Protein AF-A0A954ALX6-F1 (afdb_monomer)

Solvent-accessible surface area (backbone atoms only — not comparable to full-atom values): 18897 Å² total; per-residue (Å²): 133,63,70,65,60,52,52,60,64,48,59,41,96,61,23,45,71,53,49,10,51,46,43,40,69,63,46,58,55,67,60,45,39,50,53,26,62,78,67,70,47,65,29,90,96,43,53,64,91,74,43,52,44,60,49,38,19,39,32,47,43,67,46,38,78,77,31,68,71,51,41,55,50,52,49,53,53,51,51,56,51,50,66,77,68,66,82,92,84,85,88,90,85,83,90,69,62,70,69,62,52,50,55,53,46,53,54,50,50,53,52,48,52,55,50,48,52,56,46,50,54,50,48,52,52,51,50,50,51,53,51,53,52,51,50,50,51,51,54,52,50,52,52,52,50,56,53,49,52,54,51,48,56,51,49,51,53,52,48,53,54,52,55,74,68,58,78,88,81,78,89,83,90,65,62,72,63,52,49,55,53,48,50,50,49,52,50,51,50,50,52,50,53,51,50,52,51,51,50,52,51,48,53,52,52,50,49,51,53,52,49,50,49,54,51,52,51,50,52,50,50,56,56,47,67,73,39,57,70,70,58,38,50,51,51,51,50,48,51,49,50,41,57,49,30,62,73,67,52,77,38,46,65,33,57,37,74,60,21,54,58,42,47,68,76,43,54,73,70,55,39,48,34,43,48,49,42,51,49,46,39,30,57,39,36,73,77,33,90,85,46,58,58,44,78,43,84,84,38,91,68,31,29,34,34,44,42,48,102,50,31,37,38,35,29,38,73,57,97,60,35,33,40,35,47,37,52,36,48,62,90,45,42,65,62,54,53,54,71,61,59,110

Secondary structure (DSSP, 8-state):
--HHHHHHHH-STTTHHHHHHHHHHHS-HHHHHHHHHHTT---TTS-TTT--HHHHHHHHHHHHTT-HHHHHHHHHHHHHHHHTT------------HHHHHHHHHHHHHHHHHHHHHHHHHHHHHHHHHHHHHHHHHHHHHHHHHHHHHHHHHHHHHHHHHHHH-------S-HHHHHHHHHHHHHHHHHHHHHHHHHHHHHHHHHHHHHHHHHHHHHHHHHHHTS-HHHHHHHHHHHHHHHHHHHH--PEEEE-HHHHHHHHTS-HHHHHHHHHHHHHHHHH-TT-TTS-EEE-TTSTTEEEEEEETTEEEEEEE-SSEEEEEEEEEHHHHHHHHHHHH-

Nearest PDB structures (foldseek):
  8phb-assembly1_A  TM=7.867E-01  e=2.157E-03  Allochromatium vinosum
  4mmj-assembly1_A  TM=8.473E-01  e=5.928E-03  Escherichia coli BL21(DE3)
  3oei-assembly4_O  TM=7.940E-01  e=3.381E-03  Mycobacterium tuberculosis
  8phj-assembly1_X  TM=7.138E-01  e=8.784E-03  Allochromatium vinosum
  8phj-assembly1_Y  TM=7.247E-01  e=4.002E-02  Allochromatium vinosum

Mean predicted aligned error: 18.87 Å

Sequence (342 aa):
MSSEHWIALGLLPRGRFTFARLLATLLPEDALRDLARAHGVKPKGFRVEKANSDQLAEAIAEEFARSEPLRIAVARQLESSIAVASPRTSADEPAKSRDELLRQREEVESKRRADEVRKLERSTSRAMRSRDDAVRQLEEARRTILDLEARVAAKERDLDRLMGSIAPKSAGATENVGAAEMARALELEKALTEAEMVDRSNRHRIAELTSRIRELESENRELEDYLPRGERERRKQVRKSYEDALRRTTLLPRFEAEFFRSVEALQVAERRQVFTAIARLILFGSEYPSLQFKSLKGTGGISSIRASEGLRIYFVRTEDTVLILDCAQREQQDGWLKRRRG

Structure (mmCIF, N/CA/C/O backbone):
data_AF-A0A954ALX6-F1
#
_entry.id   AF-A0A954ALX6-F1
#
loop_
_atom_site.group_PDB
_atom_site.id
_atom_site.type_symbol
_atom_site.label_atom_id
_atom_site.label_alt_id
_atom_site.label_comp_id
_atom_site.label_asym_id
_atom_site.label_entity_id
_atom_site.label_seq_id
_atom_site.pdbx_PDB_ins_code
_atom_site.Cartn_x
_atom_site.Cartn_y
_atom_site.Cartn_z
_atom_site.occupancy
_atom_site.B_iso_or_equiv
_atom_site.auth_seq_id
_atom_site.auth_comp_id
_atom_site.auth_asym_id
_a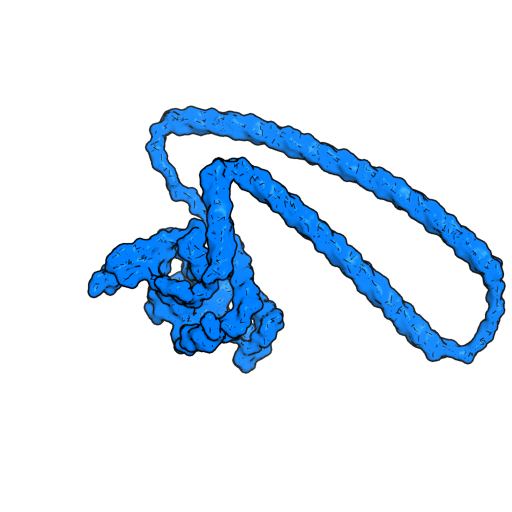tom_site.auth_atom_id
_atom_site.pdbx_PDB_model_num
ATOM 1 N N . MET A 1 1 ? 5.503 -24.018 10.840 1.00 36.69 1 MET A N 1
ATOM 2 C CA . MET A 1 1 ? 4.091 -24.461 10.820 1.00 36.69 1 MET A CA 1
ATOM 3 C C . MET A 1 1 ? 3.723 -24.855 9.400 1.00 36.69 1 MET A C 1
ATOM 5 O O . MET A 1 1 ? 4.125 -24.141 8.489 1.00 36.69 1 MET A O 1
ATOM 9 N N . SER A 1 2 ? 3.047 -25.991 9.197 1.00 28.41 2 SER A N 1
ATOM 10 C CA . SER A 1 2 ? 2.673 -26.465 7.856 1.00 28.41 2 SER A CA 1
ATOM 11 C C . SER A 1 2 ? 1.583 -25.580 7.235 1.00 28.41 2 SER A C 1
ATOM 13 O O . SER A 1 2 ? 0.734 -25.026 7.937 1.00 28.41 2 SER A O 1
ATOM 15 N N . SER A 1 3 ? 1.596 -25.451 5.908 1.00 32.78 3 SER A N 1
ATOM 16 C CA . SER A 1 3 ? 0.577 -24.763 5.093 1.00 32.78 3 SER A CA 1
ATOM 17 C C . SER A 1 3 ? -0.855 -25.256 5.364 1.00 32.78 3 SER A C 1
ATOM 19 O O . SER A 1 3 ? -1.821 -24.518 5.175 1.00 32.78 3 SER A O 1
ATOM 21 N N . GLU A 1 4 ? -0.997 -26.473 5.885 1.00 29.53 4 GLU A N 1
ATOM 22 C CA . GLU A 1 4 ? -2.265 -27.099 6.268 1.00 29.53 4 GLU A CA 1
ATOM 23 C C . GLU A 1 4 ? -2.943 -26.417 7.472 1.00 29.53 4 GLU A C 1
ATOM 25 O O . GLU A 1 4 ? -4.170 -26.324 7.509 1.00 29.53 4 GLU A O 1
ATOM 30 N N . HIS A 1 5 ? -2.180 -25.844 8.413 1.00 35.88 5 HIS A N 1
ATOM 31 C CA . HIS A 1 5 ? -2.748 -25.106 9.555 1.00 35.88 5 HIS A CA 1
ATOM 32 C C . HIS A 1 5 ? -3.359 -23.754 9.131 1.00 35.88 5 HIS A C 1
ATOM 34 O O . HIS A 1 5 ? -4.375 -23.316 9.674 1.00 35.88 5 HIS A O 1
ATOM 40 N N . TRP A 1 6 ? -2.793 -23.127 8.093 1.00 38.81 6 TRP A N 1
ATOM 41 C CA . TRP A 1 6 ? -3.290 -21.881 7.493 1.00 38.81 6 TRP A CA 1
ATOM 42 C C . TRP A 1 6 ? -4.573 -22.103 6.683 1.00 38.81 6 TRP A C 1
ATOM 44 O O . TRP A 1 6 ? -5.497 -21.290 6.726 1.00 38.81 6 TRP A O 1
ATOM 54 N N . ILE A 1 7 ? -4.663 -23.250 6.008 1.00 36.94 7 ILE A N 1
ATOM 55 C CA . ILE A 1 7 ? -5.864 -23.740 5.321 1.00 36.94 7 ILE A CA 1
ATOM 56 C C . ILE A 1 7 ? -6.975 -24.043 6.344 1.00 36.94 7 ILE A C 1
ATOM 58 O O . ILE A 1 7 ? -8.122 -23.691 6.115 1.00 36.94 7 ILE A O 1
ATOM 62 N N . ALA A 1 8 ? -6.683 -24.608 7.514 1.00 35.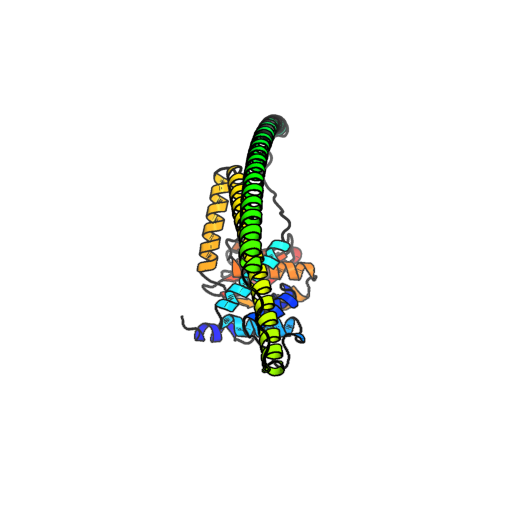34 8 ALA A N 1
ATOM 63 C CA . ALA A 1 8 ? -7.727 -24.859 8.514 1.00 35.34 8 ALA A CA 1
ATOM 64 C C . ALA A 1 8 ? -8.306 -23.563 9.136 1.00 35.34 8 ALA A C 1
ATOM 66 O O . ALA A 1 8 ? -9.514 -23.465 9.357 1.00 35.34 8 ALA A O 1
ATOM 67 N N . LEU A 1 9 ? -7.473 -22.540 9.370 1.00 39.75 9 LEU A N 1
ATOM 68 C CA . LEU A 1 9 ? -7.885 -21.281 10.015 1.00 39.75 9 LEU A CA 1
ATOM 69 C C . LEU A 1 9 ? -8.461 -20.235 9.044 1.00 39.75 9 LEU A C 1
ATOM 71 O O . LEU A 1 9 ? -9.416 -19.539 9.397 1.00 39.75 9 LEU A O 1
ATOM 75 N N . GLY A 1 10 ? -7.929 -20.140 7.821 1.00 38.50 10 GLY A N 1
ATOM 76 C CA . GLY A 1 10 ? -8.406 -19.213 6.786 1.00 38.50 10 GLY A CA 1
ATOM 77 C C . GLY A 1 10 ? -9.688 -19.665 6.081 1.00 38.50 10 GLY A C 1
ATOM 78 O O . GLY A 1 10 ? -10.344 -18.868 5.412 1.00 38.50 10 GLY A O 1
ATOM 79 N N . LEU A 1 11 ? -10.066 -20.940 6.233 1.00 37.00 11 LEU A N 1
ATOM 80 C CA . LEU A 1 11 ? -11.175 -21.561 5.508 1.00 37.00 11 LEU A CA 1
ATOM 81 C C . LEU A 1 11 ? -12.364 -21.953 6.395 1.00 37.00 11 LEU A C 1
ATOM 83 O O . LEU A 1 11 ? -13.333 -22.516 5.884 1.00 37.00 11 LEU A O 1
ATOM 87 N N . LEU A 1 12 ? -12.353 -21.598 7.686 1.00 38.59 12 LEU A N 1
ATOM 88 C CA . LEU A 1 12 ? -13.609 -21.534 8.428 1.00 38.59 12 LEU A CA 1
ATOM 89 C C . LEU A 1 12 ? -14.543 -20.557 7.688 1.00 38.59 12 LEU A C 1
ATOM 91 O O . LEU A 1 12 ? -14.086 -19.483 7.279 1.00 38.59 12 LEU A O 1
ATOM 95 N N . PRO A 1 13 ? -15.837 -20.882 7.524 1.00 40.59 13 PRO A N 1
ATOM 96 C CA . PRO A 1 13 ? -16.767 -20.210 6.602 1.00 40.59 13 PRO A CA 1
ATOM 97 C C . PRO A 1 13 ? -16.989 -18.703 6.851 1.00 40.59 13 PRO A C 1
ATOM 99 O O . PRO A 1 13 ? -17.735 -18.060 6.126 1.00 40.59 13 PRO A O 1
ATOM 102 N N . ARG A 1 14 ? -16.319 -18.114 7.849 1.00 45.22 14 ARG A N 1
ATOM 103 C CA . ARG A 1 14 ? -16.369 -16.692 8.207 1.00 45.22 14 ARG A CA 1
ATOM 104 C C . ARG A 1 14 ? -15.122 -15.879 7.810 1.00 45.22 14 ARG A C 1
ATOM 106 O O . ARG A 1 14 ? -15.134 -14.681 8.038 1.00 45.22 14 ARG A O 1
ATOM 113 N N . GLY A 1 15 ? -14.052 -16.481 7.267 1.00 45.09 15 GLY A N 1
ATOM 114 C CA . GLY A 1 15 ? -12.786 -15.776 6.951 1.00 45.09 15 GLY A CA 1
ATOM 115 C C . GLY A 1 15 ? -12.497 -15.521 5.459 1.00 45.09 15 GLY A C 1
ATOM 116 O O . GLY A 1 15 ? -11.871 -14.524 5.105 1.00 45.09 15 GLY A O 1
ATOM 117 N N . ARG A 1 16 ? -12.974 -16.387 4.555 1.00 52.59 16 ARG A N 1
ATOM 118 C CA . ARG A 1 16 ? -12.708 -16.264 3.103 1.00 52.59 16 ARG A CA 1
ATOM 119 C C . ARG A 1 16 ? -13.433 -15.081 2.463 1.00 52.59 16 ARG A C 1
ATOM 121 O O . ARG A 1 16 ? -12.830 -14.278 1.759 1.00 52.59 16 ARG A O 1
ATOM 128 N N . PHE A 1 17 ? -14.719 -14.942 2.783 1.00 53.84 17 PHE A N 1
ATOM 129 C CA . PHE A 1 17 ? -15.588 -13.872 2.281 1.00 53.84 17 PHE A CA 1
ATOM 130 C C . PHE A 1 17 ? -15.081 -12.474 2.669 1.00 53.84 17 PHE A C 1
ATOM 132 O O . PHE A 1 17 ? -15.345 -11.472 2.010 1.00 53.84 17 PHE A O 1
ATOM 139 N N . THR A 1 18 ? -14.318 -12.397 3.754 1.00 68.75 18 THR A N 1
ATOM 140 C CA . THR A 1 18 ? -14.033 -11.144 4.439 1.00 68.75 18 THR A CA 1
ATOM 141 C C . THR A 1 18 ? -12.742 -10.489 3.960 1.00 68.75 18 THR A C 1
ATOM 143 O O . THR A 1 18 ? -12.687 -9.269 3.827 1.00 68.75 18 THR A O 1
ATOM 146 N N . PHE A 1 19 ? -11.725 -11.291 3.625 1.00 73.81 19 PHE A N 1
ATOM 147 C CA . PHE A 1 19 ? -10.527 -10.787 2.953 1.00 73.81 19 PHE A CA 1
ATOM 148 C C . PHE A 1 19 ? -10.816 -10.426 1.490 1.00 73.81 19 PHE A C 1
ATOM 150 O O . PHE A 1 19 ? -10.390 -9.369 1.033 1.00 73.81 19 PHE A O 1
ATOM 157 N N . ALA A 1 20 ? -11.635 -11.225 0.796 1.00 83.06 20 ALA A N 1
ATOM 158 C CA . ALA A 1 20 ? -12.125 -10.898 -0.543 1.00 83.06 20 ALA A CA 1
ATOM 159 C C . ALA A 1 20 ? -12.809 -9.520 -0.575 1.00 83.06 20 ALA A C 1
ATOM 161 O O . ALA A 1 20 ? -12.470 -8.668 -1.390 1.00 83.06 20 ALA A O 1
ATOM 162 N N . ARG A 1 21 ? -13.695 -9.236 0.387 1.00 80.25 21 ARG A N 1
ATOM 163 C CA . ARG A 1 21 ? -14.383 -7.938 0.469 1.00 80.25 21 ARG A CA 1
ATOM 164 C C . ARG A 1 21 ? -13.428 -6.764 0.719 1.00 80.25 21 ARG A C 1
ATOM 166 O O . ARG A 1 21 ? -13.640 -5.683 0.170 1.00 80.25 21 ARG A O 1
ATOM 173 N N . LEU A 1 22 ? -12.361 -6.968 1.498 1.00 81.25 22 LEU A N 1
ATOM 174 C CA . LEU A 1 22 ? -11.300 -5.970 1.677 1.00 81.25 22 LEU A CA 1
ATOM 175 C C . LEU A 1 22 ? -10.585 -5.687 0.350 1.00 81.25 22 LEU A C 1
ATOM 177 O O . LEU A 1 22 ? -10.431 -4.522 -0.015 1.00 81.25 22 LEU A O 1
ATOM 181 N N . LEU A 1 23 ? -10.190 -6.733 -0.382 1.00 85.94 23 LEU A N 1
ATOM 182 C CA . LEU A 1 23 ? -9.516 -6.595 -1.675 1.00 85.94 23 LEU A CA 1
ATOM 183 C C . LEU A 1 23 ? -10.410 -5.896 -2.705 1.00 85.94 23 LEU A C 1
ATOM 185 O O . LEU A 1 23 ? -9.970 -4.925 -3.311 1.00 85.94 23 LEU A O 1
ATOM 189 N N . ALA A 1 24 ? -11.670 -6.320 -2.831 1.00 87.38 24 ALA A N 1
ATOM 190 C CA . ALA A 1 24 ? -12.644 -5.717 -3.741 1.00 87.38 24 ALA A CA 1
ATOM 191 C C . ALA A 1 24 ? -12.915 -4.234 -3.434 1.00 87.38 24 ALA A C 1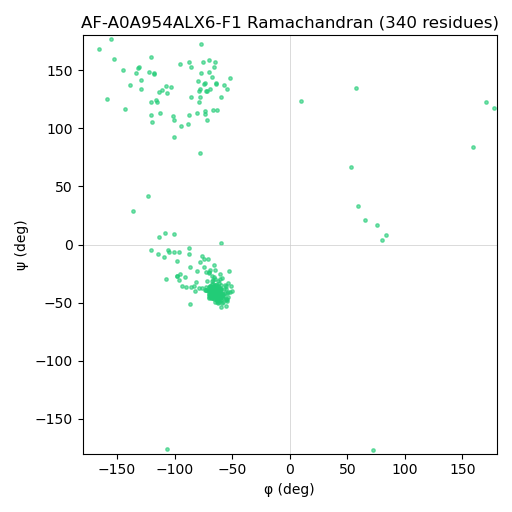
ATOM 193 O O . ALA A 1 24 ? -13.220 -3.459 -4.334 1.00 87.38 24 ALA A O 1
ATOM 194 N N . THR A 1 25 ? -12.792 -3.821 -2.167 1.00 83.38 25 THR A N 1
ATOM 195 C CA . THR A 1 25 ? -13.013 -2.423 -1.766 1.00 83.38 25 THR A CA 1
ATOM 196 C C . THR A 1 25 ? -11.784 -1.541 -1.990 1.00 83.38 25 THR A C 1
ATOM 198 O O . THR A 1 25 ? -11.920 -0.349 -2.270 1.00 83.38 25 THR A O 1
ATOM 201 N N . LEU A 1 26 ? -10.579 -2.082 -1.788 1.00 82.00 26 LEU A N 1
ATOM 202 C CA . LEU A 1 26 ? -9.349 -1.287 -1.787 1.00 82.00 26 LEU A CA 1
ATOM 203 C C . LEU A 1 26 ? -8.617 -1.282 -3.124 1.00 82.00 26 LEU A C 1
ATOM 205 O O . LEU A 1 26 ? -7.944 -0.295 -3.418 1.00 82.00 26 LEU A O 1
ATOM 209 N N . LEU A 1 27 ? -8.722 -2.357 -3.903 1.00 86.69 27 LEU A N 1
ATOM 210 C CA . LEU A 1 27 ? -8.002 -2.508 -5.160 1.00 86.69 27 LEU A CA 1
ATOM 211 C C . LEU A 1 27 ? -8.938 -2.249 -6.346 1.00 86.69 27 LEU A C 1
ATOM 213 O O . LEU A 1 27 ? -10.061 -2.758 -6.356 1.00 86.69 27 LEU A O 1
ATOM 217 N N . PRO A 1 28 ? -8.496 -1.488 -7.364 1.00 90.81 28 PRO A N 1
ATOM 218 C CA . PRO A 1 28 ? -9.254 -1.359 -8.598 1.00 90.81 28 PRO A CA 1
ATOM 219 C C . PRO A 1 28 ? -9.309 -2.706 -9.328 1.00 90.81 28 PRO A C 1
ATOM 221 O O . PRO A 1 28 ? -8.405 -3.537 -9.209 1.00 90.81 28 PRO A O 1
ATOM 224 N N . GLU A 1 29 ? -10.358 -2.907 -10.121 1.00 92.62 29 GLU A N 1
ATOM 225 C CA . GLU A 1 29 ? -10.599 -4.170 -10.825 1.00 92.62 29 GLU A CA 1
ATOM 226 C C . GLU A 1 29 ? -9.426 -4.574 -11.730 1.00 92.62 29 GLU A C 1
ATOM 228 O O . GLU A 1 29 ? -9.044 -5.742 -11.754 1.00 92.62 29 GLU A O 1
ATOM 233 N N . ASP A 1 30 ? -8.783 -3.614 -12.398 1.00 92.62 30 ASP A N 1
ATOM 234 C CA . ASP A 1 30 ? -7.617 -3.886 -13.245 1.00 92.62 30 ASP A CA 1
ATOM 235 C C . ASP A 1 30 ? -6.424 -4.429 -12.447 1.00 92.62 30 ASP A C 1
ATOM 237 O O . ASP A 1 30 ? -5.793 -5.393 -12.874 1.00 92.62 30 ASP A O 1
ATOM 241 N N . ALA A 1 31 ? -6.181 -3.916 -11.236 1.00 92.06 31 ALA A N 1
ATOM 242 C CA . ALA A 1 31 ? -5.131 -4.446 -10.366 1.00 92.06 31 ALA A CA 1
ATOM 243 C C . ALA A 1 31 ? -5.444 -5.877 -9.900 1.00 92.06 31 ALA A C 1
ATOM 245 O O . ALA A 1 31 ? -4.541 -6.711 -9.808 1.00 92.06 31 ALA A O 1
ATOM 246 N N . LEU A 1 32 ? -6.719 -6.189 -9.638 1.00 94.44 32 LEU A N 1
ATOM 247 C CA . LEU A 1 32 ? -7.150 -7.554 -9.321 1.00 94.44 32 LEU A CA 1
ATOM 248 C C . LEU A 1 32 ? -6.959 -8.492 -10.524 1.00 94.44 32 LEU A C 1
ATOM 250 O O . LEU A 1 32 ? -6.489 -9.616 -10.354 1.00 94.44 32 LEU A O 1
ATOM 254 N N . ARG A 1 33 ? -7.257 -8.039 -11.748 1.00 95.75 33 ARG A N 1
ATOM 255 C CA . ARG A 1 33 ? -7.008 -8.822 -12.971 1.00 95.75 33 ARG A CA 1
ATOM 256 C C . ARG A 1 33 ? -5.523 -9.080 -13.184 1.00 95.75 33 ARG A C 1
ATOM 258 O O . ARG A 1 33 ? -5.148 -10.207 -13.499 1.00 95.75 33 ARG A O 1
ATOM 265 N N . ASP A 1 34 ? -4.682 -8.072 -12.988 1.00 94.81 34 ASP A N 1
ATOM 266 C CA . ASP A 1 34 ? -3.236 -8.205 -13.161 1.00 94.81 34 ASP A CA 1
ATOM 267 C C . ASP A 1 34 ? -2.630 -9.164 -12.135 1.00 94.81 34 ASP A C 1
ATOM 269 O O . ASP A 1 34 ? -1.856 -10.047 -12.509 1.00 94.81 34 ASP A O 1
ATOM 273 N N . LEU A 1 35 ? -3.054 -9.076 -10.869 1.00 93.56 35 LEU A N 1
ATOM 274 C CA . LEU A 1 35 ? -2.699 -10.056 -9.838 1.00 93.56 35 LEU A CA 1
ATOM 275 C C . LEU A 1 35 ? -3.137 -11.471 -10.234 1.00 93.56 35 LEU A C 1
ATOM 277 O O . LEU A 1 35 ? -2.349 -12.413 -10.134 1.00 93.56 35 LEU A O 1
ATOM 281 N N . ALA A 1 36 ? -4.371 -11.627 -10.719 1.00 95.12 36 ALA A N 1
ATOM 282 C CA . ALA A 1 36 ? -4.890 -12.926 -11.121 1.00 95.12 36 ALA A CA 1
ATOM 283 C C . ALA A 1 36 ? -4.106 -13.528 -12.302 1.00 95.12 36 ALA A C 1
ATOM 285 O O . ALA A 1 36 ? -3.730 -14.699 -12.252 1.00 95.12 36 ALA A O 1
ATOM 286 N N . ARG A 1 37 ? -3.784 -12.731 -13.331 1.00 95.50 37 ARG A N 1
ATOM 287 C CA . ARG A 1 37 ? -2.979 -13.178 -14.483 1.00 95.50 37 ARG A CA 1
ATOM 288 C C . ARG A 1 37 ? -1.553 -13.539 -14.082 1.00 95.50 37 ARG A C 1
ATOM 290 O O . ARG A 1 37 ? -1.087 -14.619 -14.435 1.00 95.50 37 ARG A O 1
ATOM 297 N N . ALA A 1 38 ? -0.881 -12.662 -13.336 1.00 92.94 38 ALA A N 1
ATOM 298 C CA . ALA A 1 38 ? 0.520 -12.836 -12.958 1.00 92.94 38 ALA A CA 1
ATOM 299 C C . ALA A 1 38 ? 0.749 -14.085 -12.094 1.00 92.94 38 ALA A C 1
ATOM 301 O O . ALA A 1 38 ? 1.801 -14.715 -12.183 1.00 92.94 38 ALA A O 1
ATOM 302 N N . HIS A 1 39 ? -0.243 -14.462 -11.284 1.00 92.50 39 HIS A N 1
ATOM 303 C CA . HIS A 1 39 ? -0.156 -15.600 -10.371 1.00 92.50 39 HIS A CA 1
ATOM 304 C C . HIS A 1 39 ? -1.008 -16.806 -10.793 1.00 92.50 39 HIS A C 1
ATOM 306 O O . HIS A 1 39 ? -1.146 -17.752 -10.022 1.00 92.50 39 HIS A O 1
ATOM 312 N N . GLY A 1 40 ? -1.574 -16.798 -12.006 1.00 93.38 40 GLY A N 1
ATOM 313 C CA . GLY A 1 40 ? -2.355 -17.919 -12.541 1.00 93.38 40 GLY A CA 1
ATOM 314 C C . GLY A 1 40 ? -3.658 -18.217 -11.786 1.00 93.38 40 GLY A C 1
ATOM 315 O O . GLY A 1 40 ? -4.179 -19.329 -11.883 1.00 93.38 40 GLY A O 1
ATOM 316 N N . VAL A 1 41 ? -4.195 -17.246 -11.045 1.00 93.38 41 VAL A N 1
ATOM 317 C CA . VAL A 1 41 ? -5.434 -17.387 -10.271 1.00 93.38 41 VAL A CA 1
ATOM 318 C C . VAL A 1 41 ? -6.631 -17.289 -11.213 1.00 93.38 41 VAL A C 1
ATOM 320 O O . VAL A 1 41 ? -6.764 -16.329 -11.973 1.00 93.38 41 VAL A O 1
ATOM 323 N N . LYS A 1 42 ? -7.527 -18.279 -11.165 1.00 92.12 42 LYS A N 1
ATOM 324 C CA . LYS A 1 42 ? -8.712 -18.336 -12.032 1.00 92.12 42 LYS A CA 1
ATOM 325 C C . LYS A 1 42 ? -9.999 -18.225 -11.210 1.00 92.12 42 LYS A C 1
ATOM 327 O O . LYS A 1 42 ? -10.221 -19.076 -10.348 1.00 92.12 42 LYS A O 1
ATOM 332 N N . PRO A 1 43 ? -10.866 -17.233 -11.482 1.00 91.81 43 PRO A N 1
ATOM 333 C CA . PRO A 1 43 ? -12.166 -17.145 -10.830 1.00 91.81 43 PRO A CA 1
ATOM 334 C C . PRO A 1 43 ? -13.085 -18.291 -11.273 1.00 91.81 43 PRO A C 1
ATOM 336 O O . PRO A 1 43 ? -13.060 -18.735 -12.423 1.00 91.81 43 PRO A O 1
ATOM 339 N N . LYS A 1 44 ? -13.908 -18.796 -10.349 1.00 89.25 44 LYS A N 1
ATOM 340 C CA . LYS A 1 44 ? -14.794 -19.944 -10.598 1.00 89.25 44 LYS A CA 1
ATOM 341 C C . LYS A 1 44 ? -15.870 -19.588 -11.621 1.00 89.25 44 LYS A C 1
ATOM 343 O O . LYS A 1 44 ? -16.726 -18.759 -11.349 1.00 89.25 44 LYS A O 1
ATOM 348 N N . GLY A 1 45 ? -15.845 -20.248 -12.780 1.00 87.38 45 GLY A N 1
ATOM 349 C CA . GLY A 1 45 ? -16.865 -20.088 -13.824 1.00 87.38 45 GLY A CA 1
ATOM 350 C C . GLY A 1 45 ? -16.699 -18.855 -14.719 1.00 87.38 45 GLY A C 1
ATOM 351 O O . GLY A 1 45 ? -17.529 -18.643 -15.600 1.00 87.38 45 GLY A O 1
ATOM 352 N N . PHE A 1 46 ? -15.627 -18.072 -14.554 1.00 90.06 46 PHE A N 1
ATOM 353 C CA . PHE A 1 46 ? -15.394 -16.853 -15.331 1.00 90.06 46 PHE A CA 1
ATOM 354 C C . PHE A 1 46 ? -13.982 -16.814 -15.914 1.00 90.06 46 PHE A C 1
ATOM 356 O O . PHE A 1 46 ? -13.033 -17.381 -15.375 1.00 90.06 46 PHE A O 1
ATOM 363 N N . ARG A 1 47 ? -13.835 -16.112 -17.041 1.00 92.06 47 ARG A N 1
ATOM 364 C CA . ARG A 1 47 ? -12.514 -15.692 -17.528 1.00 92.06 47 ARG A CA 1
ATOM 365 C C . ARG A 1 47 ? -12.052 -14.494 -16.704 1.00 92.06 47 ARG A C 1
ATOM 367 O O . ARG A 1 47 ? -12.891 -13.683 -16.319 1.00 92.06 47 ARG A O 1
ATOM 374 N N . VAL A 1 48 ? -10.745 -14.354 -16.486 1.00 92.62 48 VAL A N 1
ATOM 375 C CA . VAL A 1 48 ? -10.172 -13.253 -15.688 1.00 92.62 48 VAL A CA 1
ATOM 376 C C . VAL A 1 48 ? -10.610 -11.886 -16.231 1.00 92.62 48 VAL A C 1
ATOM 378 O O . VAL A 1 48 ? -10.917 -10.987 -15.462 1.00 92.62 48 VAL A O 1
ATOM 381 N N . GLU A 1 49 ? -10.736 -11.746 -17.553 1.00 92.75 49 GLU A N 1
ATOM 382 C CA . GLU A 1 49 ? -11.155 -10.505 -18.219 1.00 92.75 49 GLU A CA 1
ATOM 383 C C . GLU A 1 49 ? -12.628 -10.145 -17.990 1.00 92.75 49 GLU A C 1
ATOM 385 O O . GLU A 1 49 ? -13.001 -8.988 -18.150 1.00 92.75 49 GLU A O 1
ATOM 390 N N . LYS A 1 50 ? -13.475 -11.135 -17.687 1.00 92.25 50 LYS A N 1
ATOM 391 C CA . LYS A 1 50 ? -14.934 -10.969 -17.570 1.00 92.25 50 LYS A CA 1
ATOM 392 C C . LYS A 1 50 ? -15.443 -11.061 -16.134 1.00 92.25 50 LYS A C 1
ATOM 394 O O . LYS A 1 50 ? -16.623 -10.810 -15.907 1.00 92.25 50 LYS A O 1
ATOM 399 N N . ALA A 1 51 ? -14.595 -11.483 -15.203 1.00 92.44 51 ALA A N 1
ATOM 400 C CA . ALA A 1 51 ? -14.941 -11.568 -13.797 1.00 92.44 51 ALA A CA 1
ATOM 401 C C . ALA A 1 51 ? -14.980 -10.166 -13.185 1.00 92.44 51 ALA A C 1
ATOM 403 O O . ALA A 1 51 ? -14.103 -9.353 -13.472 1.00 92.44 51 ALA A O 1
ATOM 404 N N . ASN A 1 52 ? -15.983 -9.910 -12.347 1.00 92.81 52 ASN A N 1
ATOM 405 C CA . ASN A 1 52 ? -16.092 -8.651 -11.613 1.00 92.81 52 ASN A CA 1
ATOM 406 C C . ASN A 1 52 ? -15.117 -8.609 -10.416 1.00 92.81 52 ASN A C 1
ATOM 408 O O . ASN A 1 52 ? -14.481 -9.612 -10.073 1.00 92.81 52 ASN A O 1
ATOM 412 N N . SER A 1 53 ? -15.017 -7.450 -9.757 1.00 90.25 53 SER A N 1
ATOM 413 C CA . SER A 1 53 ? -14.123 -7.240 -8.607 1.00 90.25 53 SER A CA 1
ATOM 414 C C . SER A 1 53 ? -14.318 -8.269 -7.494 1.00 90.25 53 SER A C 1
ATOM 416 O O . SER A 1 53 ? -13.335 -8.761 -6.948 1.00 90.25 53 SER A O 1
ATOM 418 N N . ASP A 1 54 ? -15.564 -8.628 -7.186 1.00 88.06 54 ASP A N 1
ATOM 419 C CA . ASP A 1 54 ? -15.885 -9.555 -6.098 1.00 88.06 54 ASP A CA 1
ATOM 420 C C . ASP A 1 54 ? -15.412 -10.977 -6.421 1.00 88.06 54 ASP A C 1
ATOM 422 O O . ASP A 1 54 ? -14.761 -11.618 -5.599 1.00 88.06 54 ASP A O 1
ATOM 426 N N . GLN A 1 55 ? -15.659 -11.446 -7.647 1.00 91.88 55 GLN A N 1
ATOM 427 C CA . GLN A 1 55 ? -15.236 -12.767 -8.123 1.00 91.88 55 GLN A CA 1
ATOM 428 C C . GLN A 1 55 ? -13.711 -12.892 -8.203 1.00 91.88 55 GLN A C 1
ATOM 430 O O . GLN A 1 55 ? -13.148 -13.933 -7.856 1.00 91.88 55 GLN A O 1
ATOM 435 N N . LEU A 1 56 ? -13.028 -11.838 -8.662 1.00 92.25 56 LEU A N 1
ATOM 436 C CA . LEU A 1 56 ? -11.566 -11.794 -8.708 1.00 92.25 56 LEU A CA 1
ATOM 437 C C . LEU A 1 56 ? -10.970 -11.765 -7.301 1.00 92.25 56 LEU A C 1
ATOM 439 O O . LEU A 1 56 ? -10.044 -12.520 -7.005 1.00 92.25 56 LEU A O 1
ATOM 443 N N . ALA A 1 57 ? -11.517 -10.925 -6.425 1.00 89.94 57 ALA A N 1
ATOM 444 C CA . ALA A 1 57 ? -11.069 -10.811 -5.049 1.00 89.94 57 ALA A CA 1
ATOM 445 C C . ALA A 1 57 ? -11.287 -12.105 -4.257 1.00 89.94 57 ALA A C 1
ATOM 447 O O . ALA A 1 57 ? -10.427 -12.476 -3.461 1.00 89.94 57 ALA A O 1
ATOM 448 N N . GLU A 1 58 ? -12.394 -12.814 -4.491 1.00 87.69 58 GLU A N 1
ATOM 449 C CA . GLU A 1 58 ? -12.655 -14.123 -3.891 1.00 87.69 58 GLU A CA 1
ATOM 450 C C . GLU A 1 58 ? -11.625 -15.160 -4.343 1.00 87.69 58 GLU A C 1
ATOM 452 O O . GLU A 1 58 ? -11.014 -15.824 -3.505 1.00 87.69 58 GLU A O 1
ATOM 457 N N . ALA A 1 59 ? -11.358 -15.246 -5.647 1.00 88.94 59 ALA A N 1
ATOM 458 C CA . ALA A 1 59 ? -10.368 -16.174 -6.184 1.00 88.94 59 ALA A CA 1
ATOM 459 C C . ALA A 1 59 ? -8.952 -15.883 -5.651 1.00 88.94 59 ALA A C 1
ATOM 461 O O . ALA A 1 59 ? -8.225 -16.799 -5.265 1.00 88.94 59 ALA A O 1
ATOM 462 N N . ILE A 1 60 ? -8.571 -14.603 -5.576 1.00 88.94 60 ILE A N 1
ATOM 463 C CA . ILE A 1 60 ? -7.284 -14.176 -5.013 1.00 88.94 60 ILE A CA 1
ATOM 464 C C . ILE A 1 60 ? -7.220 -14.493 -3.520 1.00 88.94 60 ILE A C 1
ATOM 466 O O . ILE A 1 60 ? -6.202 -15.001 -3.060 1.00 88.94 60 ILE A O 1
ATOM 470 N N . ALA A 1 61 ? -8.288 -14.241 -2.762 1.00 83.75 61 ALA A N 1
ATOM 471 C CA . ALA A 1 61 ? -8.342 -14.549 -1.337 1.00 83.75 61 ALA A CA 1
ATOM 472 C C . ALA A 1 61 ? -8.226 -16.057 -1.057 1.00 83.75 61 ALA A C 1
ATOM 474 O O . ALA A 1 61 ? -7.566 -16.442 -0.090 1.00 83.75 61 ALA A O 1
ATOM 475 N N . GLU A 1 62 ? -8.820 -16.911 -1.899 1.00 82.75 62 GLU A N 1
ATOM 476 C CA . GLU A 1 62 ? -8.676 -18.369 -1.797 1.00 82.75 62 GLU A CA 1
ATOM 477 C C . GLU A 1 62 ? -7.219 -18.818 -1.999 1.00 82.75 62 GLU A C 1
ATOM 479 O O . GLU A 1 62 ? -6.728 -19.670 -1.252 1.00 82.75 62 GLU A O 1
ATOM 484 N N . GLU A 1 63 ? -6.516 -18.228 -2.968 1.00 82.38 63 GLU A N 1
ATOM 485 C CA . GLU A 1 63 ? -5.148 -18.628 -3.319 1.00 82.38 63 GLU A CA 1
ATOM 486 C C . GLU A 1 63 ? -4.068 -17.921 -2.476 1.00 82.38 63 GLU A C 1
ATOM 488 O O . GLU A 1 63 ? -2.953 -18.424 -2.318 1.00 82.38 63 GLU A O 1
ATOM 493 N N . PHE A 1 64 ? -4.401 -16.791 -1.846 1.00 79.25 64 PHE A N 1
ATOM 494 C CA . PHE A 1 64 ? -3.499 -15.987 -1.012 1.00 79.25 64 PHE A CA 1
ATOM 495 C C . PHE A 1 64 ? -2.848 -16.795 0.123 1.00 79.25 64 PHE A C 1
ATOM 497 O O . PHE A 1 64 ? -1.665 -16.634 0.428 1.00 79.25 64 PHE A O 1
ATOM 504 N N . ALA A 1 65 ? -3.587 -17.716 0.746 1.00 66.38 65 ALA A N 1
ATOM 505 C CA . ALA A 1 65 ? -3.039 -18.563 1.809 1.00 66.38 65 ALA A CA 1
ATOM 506 C C . ALA A 1 65 ? -2.028 -19.604 1.290 1.00 66.38 65 ALA A C 1
ATOM 508 O O . ALA A 1 65 ? -1.166 -20.063 2.043 1.00 66.38 65 ALA A O 1
ATOM 509 N N . ARG A 1 66 ? -2.106 -19.965 0.007 1.00 70.19 66 ARG A N 1
ATOM 510 C CA . ARG A 1 66 ? -1.323 -21.047 -0.604 1.00 70.19 66 ARG A CA 1
ATOM 511 C C . ARG A 1 66 ? -0.052 -20.553 -1.286 1.00 70.19 66 ARG A C 1
ATOM 513 O O . ARG A 1 66 ? 0.911 -21.306 -1.381 1.00 70.19 66 ARG A O 1
ATOM 520 N N . SER A 1 67 ? -0.031 -19.290 -1.710 1.00 73.50 67 SER A N 1
ATOM 521 C CA . SER A 1 67 ? 1.047 -18.720 -2.518 1.00 73.50 67 SER A CA 1
ATOM 522 C C . SER A 1 67 ? 1.727 -17.538 -1.822 1.00 73.50 67 SER A C 1
ATOM 524 O O . SER A 1 67 ? 1.198 -16.430 -1.782 1.00 73.50 67 SER A O 1
ATOM 526 N N . GLU A 1 68 ? 2.940 -17.761 -1.304 1.00 69.44 68 GLU A N 1
ATOM 527 C CA . GLU A 1 68 ? 3.796 -16.696 -0.749 1.00 69.44 68 GLU A CA 1
ATOM 528 C C . GLU A 1 68 ? 4.080 -15.570 -1.767 1.00 69.44 68 GLU A C 1
ATOM 530 O O . GLU A 1 68 ? 3.918 -14.402 -1.414 1.00 69.44 68 GLU A O 1
ATOM 535 N N . PRO A 1 69 ? 4.403 -15.855 -3.048 1.00 69.44 69 PRO A N 1
ATOM 536 C CA . PRO A 1 69 ? 4.580 -14.796 -4.043 1.00 69.44 69 PRO A CA 1
ATOM 537 C C . PRO A 1 69 ? 3.327 -13.933 -4.240 1.00 69.44 69 PRO A C 1
ATOM 539 O O . PRO A 1 69 ? 3.441 -12.716 -4.393 1.00 69.44 69 PRO A O 1
ATOM 542 N N . LEU A 1 70 ? 2.135 -14.541 -4.204 1.00 77.06 70 LEU A N 1
ATOM 543 C CA . LEU A 1 70 ? 0.869 -13.813 -4.298 1.00 77.06 70 LEU A CA 1
ATOM 544 C C . LEU A 1 70 ? 0.640 -12.935 -3.064 1.00 77.06 70 LEU A C 1
ATOM 546 O O . LEU A 1 70 ? 0.172 -11.807 -3.207 1.00 77.06 70 LEU A O 1
ATOM 550 N N . ARG A 1 71 ? 1.016 -13.403 -1.863 1.00 73.00 71 ARG A N 1
ATOM 551 C CA . ARG A 1 71 ? 0.941 -12.585 -0.642 1.00 73.00 71 ARG A CA 1
ATOM 552 C C . ARG A 1 71 ? 1.750 -11.307 -0.767 1.00 73.00 71 ARG A C 1
ATOM 554 O O . ARG A 1 71 ? 1.227 -10.225 -0.509 1.00 73.00 71 ARG A O 1
ATOM 561 N N . ILE A 1 72 ? 2.998 -11.435 -1.211 1.00 64.69 72 ILE A N 1
ATOM 562 C CA . ILE A 1 72 ? 3.905 -10.300 -1.401 1.00 64.69 72 ILE A CA 1
ATOM 563 C C . ILE A 1 72 ? 3.340 -9.332 -2.449 1.00 64.69 72 ILE A C 1
ATOM 565 O O . ILE A 1 72 ? 3.362 -8.117 -2.246 1.00 64.69 72 ILE A O 1
ATOM 569 N N . ALA A 1 73 ? 2.807 -9.847 -3.559 1.00 70.31 73 ALA A N 1
ATOM 570 C CA . ALA A 1 73 ? 2.230 -9.016 -4.612 1.00 70.31 73 ALA A CA 1
ATOM 571 C C . ALA A 1 73 ? 0.976 -8.261 -4.142 1.00 70.31 73 ALA A C 1
ATOM 573 O O . ALA A 1 73 ? 0.864 -7.054 -4.360 1.00 70.31 73 ALA A O 1
ATOM 574 N N . VAL A 1 74 ? 0.065 -8.941 -3.442 1.00 76.50 74 VAL A N 1
ATOM 575 C CA . VAL A 1 74 ? -1.140 -8.332 -2.858 1.00 76.50 74 VAL A CA 1
ATOM 576 C C . VAL A 1 74 ? -0.770 -7.283 -1.812 1.00 76.50 74 VAL A C 1
ATOM 578 O O . VAL A 1 74 ? -1.341 -6.194 -1.827 1.00 76.50 74 VAL A O 1
ATOM 581 N N . ALA A 1 75 ? 0.211 -7.567 -0.949 1.00 69.56 75 ALA A N 1
ATOM 582 C CA . ALA A 1 75 ? 0.723 -6.602 0.017 1.00 69.56 75 ALA A CA 1
ATOM 583 C C . ALA A 1 75 ? 1.193 -5.325 -0.688 1.00 69.56 75 ALA A C 1
ATOM 585 O O . ALA A 1 75 ? 0.670 -4.255 -0.398 1.00 69.56 75 ALA A O 1
ATOM 586 N N . ARG A 1 76 ? 2.066 -5.433 -1.698 1.00 69.94 76 ARG A N 1
ATOM 587 C CA . ARG A 1 76 ? 2.551 -4.277 -2.480 1.00 69.94 76 ARG A CA 1
ATOM 588 C C . ARG A 1 76 ? 1.422 -3.470 -3.125 1.00 69.94 76 ARG A C 1
ATOM 590 O O . ARG A 1 76 ? 1.453 -2.240 -3.106 1.00 69.94 76 ARG A O 1
ATOM 597 N N . GLN A 1 77 ? 0.414 -4.141 -3.682 1.00 79.50 77 GLN A N 1
ATOM 598 C CA . GLN A 1 77 ? -0.734 -3.462 -4.289 1.00 79.50 77 GLN A CA 1
ATOM 599 C C . GLN A 1 77 ? -1.563 -2.702 -3.247 1.00 79.50 77 GLN A C 1
ATOM 601 O O . GLN A 1 77 ? -1.934 -1.545 -3.468 1.00 79.50 77 GLN A O 1
ATOM 606 N N . LEU A 1 78 ? -1.786 -3.300 -2.076 1.00 70.25 78 LEU A N 1
ATOM 607 C CA . LEU A 1 78 ? -2.446 -2.631 -0.959 1.00 70.25 78 LEU A CA 1
ATOM 608 C C . LEU A 1 78 ? -1.619 -1.445 -0.445 1.00 70.25 78 LEU A C 1
ATOM 610 O O . LEU A 1 78 ? -2.179 -0.368 -0.259 1.00 70.25 78 LEU A O 1
ATOM 614 N N . GLU A 1 79 ? -0.301 -1.590 -0.284 1.00 65.31 79 GLU A N 1
ATOM 615 C CA . GLU A 1 79 ? 0.596 -0.494 0.112 1.00 65.31 79 GLU A CA 1
ATOM 616 C C . GLU A 1 79 ? 0.481 0.700 -0.843 1.00 65.31 79 GLU A C 1
ATOM 618 O O . GLU A 1 79 ? 0.291 1.836 -0.399 1.00 65.31 79 GLU A O 1
ATOM 623 N N . SER A 1 80 ? 0.525 0.442 -2.155 1.00 69.75 80 SER A N 1
ATOM 624 C CA . SER A 1 80 ? 0.400 1.488 -3.176 1.00 69.75 80 SER A CA 1
ATOM 625 C C . SER A 1 80 ? -0.959 2.198 -3.113 1.00 69.75 80 SER A C 1
ATOM 627 O O . SER A 1 80 ? -1.025 3.428 -3.127 1.00 69.75 80 SER A O 1
ATOM 629 N N . SER A 1 81 ? -2.040 1.438 -2.923 1.00 70.38 81 SER A N 1
ATOM 630 C CA . SER A 1 81 ? -3.403 1.969 -2.816 1.00 70.38 81 SER A CA 1
ATOM 631 C C . SER A 1 81 ? -3.594 2.817 -1.554 1.00 70.38 81 SER A C 1
ATOM 633 O O . SER A 1 81 ? -4.315 3.817 -1.565 1.00 70.38 81 SER A O 1
ATOM 635 N N . ILE A 1 82 ? -2.918 2.450 -0.462 1.00 65.06 82 ILE A N 1
ATOM 636 C CA . ILE A 1 82 ? -2.933 3.173 0.813 1.00 65.06 82 ILE A CA 1
ATOM 637 C C . ILE A 1 82 ? -2.113 4.469 0.733 1.00 65.06 82 ILE A C 1
ATOM 639 O O . ILE A 1 82 ? -2.519 5.476 1.319 1.00 65.06 82 ILE A O 1
ATOM 643 N N . ALA A 1 83 ? -0.969 4.456 0.040 1.00 61.56 83 ALA A N 1
ATOM 644 C CA . ALA A 1 83 ? -0.083 5.615 -0.090 1.00 61.56 83 ALA A CA 1
ATOM 645 C C . ALA A 1 83 ? -0.762 6.790 -0.812 1.00 61.56 83 ALA A C 1
ATOM 647 O O . ALA A 1 83 ? -0.580 7.942 -0.421 1.00 61.56 83 ALA A O 1
ATOM 648 N N . VAL A 1 84 ? -1.609 6.495 -1.800 1.00 60.16 84 VAL A N 1
ATOM 649 C CA . VAL A 1 84 ? -2.392 7.497 -2.544 1.00 60.16 84 VAL A CA 1
ATOM 650 C C . VAL A 1 84 ? -3.484 8.151 -1.675 1.00 60.16 84 VAL A C 1
ATOM 652 O O . VAL A 1 84 ? -3.917 9.263 -1.959 1.00 60.16 84 VAL A O 1
ATOM 655 N N . ALA A 1 85 ? -3.916 7.505 -0.585 1.00 51.19 85 ALA A N 1
ATOM 656 C CA . ALA A 1 85 ? -5.097 7.896 0.191 1.00 51.19 85 ALA A CA 1
ATOM 657 C C . ALA A 1 85 ? -4.820 8.686 1.492 1.00 51.19 85 ALA A C 1
ATOM 659 O O . ALA A 1 85 ? -5.743 8.869 2.284 1.00 51.19 85 ALA A O 1
ATOM 660 N N . SER A 1 86 ? -3.590 9.143 1.765 1.00 41.38 86 SER A N 1
ATOM 661 C CA . SER A 1 86 ? -3.251 9.841 3.025 1.00 41.38 86 SER A CA 1
ATOM 662 C C . SER A 1 86 ? -3.172 11.373 2.894 1.00 41.38 86 SER A C 1
ATOM 664 O O . SER A 1 86 ? -2.177 11.877 2.371 1.00 41.38 86 SER A O 1
ATOM 666 N N . PRO A 1 87 ? -4.106 12.144 3.487 1.00 42.41 87 PRO A N 1
ATOM 667 C CA . PRO A 1 87 ? -3.853 13.518 3.904 1.00 42.41 87 PRO A CA 1
ATOM 668 C C . PRO A 1 87 ? -3.073 13.521 5.229 1.00 42.41 87 PRO A C 1
ATOM 670 O O . PRO A 1 87 ? -3.415 12.813 6.177 1.00 42.41 87 PRO A O 1
ATOM 673 N N . ARG A 1 88 ? -2.005 14.319 5.307 1.00 37.22 88 ARG A N 1
ATOM 674 C CA . ARG A 1 88 ? -1.231 14.540 6.538 1.00 37.22 88 ARG A CA 1
ATOM 675 C C . ARG A 1 88 ? -2.033 15.429 7.493 1.00 37.22 88 ARG A C 1
ATOM 677 O O . ARG A 1 88 ? -2.185 16.613 7.225 1.00 37.22 88 ARG A O 1
ATOM 684 N N . THR A 1 89 ? -2.487 14.894 8.620 1.00 36.25 89 THR A N 1
ATOM 685 C CA . THR A 1 89 ? -3.000 15.695 9.745 1.00 36.25 89 THR A CA 1
ATOM 686 C C . THR A 1 89 ? -2.056 15.571 10.933 1.00 36.25 89 THR A C 1
ATOM 688 O O . THR A 1 89 ? -1.916 14.492 11.509 1.00 36.25 89 THR A O 1
ATOM 691 N N . SER A 1 90 ? -1.407 16.678 11.287 1.00 36.16 90 SER A N 1
ATOM 692 C CA . SER A 1 90 ? -0.559 16.836 12.471 1.00 36.16 90 SER A CA 1
ATOM 693 C C . SER A 1 90 ? -1.115 17.956 13.352 1.00 36.16 90 SER A C 1
ATOM 695 O O . SER A 1 90 ? -1.216 19.085 12.875 1.00 36.16 90 SER A O 1
ATOM 697 N N . ALA A 1 91 ? -1.422 17.667 14.617 1.00 40.47 91 ALA A N 1
ATOM 698 C CA . ALA A 1 91 ? -1.587 18.664 15.677 1.00 40.47 91 ALA A CA 1
ATOM 699 C C . ALA A 1 91 ? -1.399 18.006 17.057 1.00 40.47 91 ALA A C 1
ATOM 701 O O . ALA A 1 91 ? -2.027 16.981 17.315 1.00 40.47 91 ALA A O 1
ATOM 702 N N . ASP A 1 92 ? -0.491 18.550 17.879 1.00 37.06 92 ASP A N 1
ATOM 703 C CA . ASP A 1 92 ? -0.763 19.086 19.232 1.00 37.06 92 ASP A CA 1
ATOM 704 C C . ASP A 1 92 ? 0.553 19.405 19.974 1.00 37.06 92 ASP A C 1
ATOM 706 O O . ASP A 1 92 ? 1.371 18.514 20.194 1.00 37.06 92 ASP A O 1
ATOM 710 N N . GLU A 1 93 ? 0.736 20.657 20.413 1.00 32.97 93 GLU A N 1
ATOM 711 C CA . GLU A 1 93 ? 1.646 21.022 21.515 1.00 32.97 93 GLU A CA 1
ATOM 712 C C . GLU A 1 93 ? 1.075 22.201 22.340 1.00 32.97 93 GLU A C 1
ATOM 714 O O . GLU A 1 93 ? 0.323 23.017 21.799 1.00 32.97 93 GLU A O 1
ATOM 719 N N . PRO A 1 94 ? 1.390 22.292 23.652 1.00 47.69 94 PRO A N 1
ATOM 720 C CA . PRO A 1 94 ? 0.662 23.127 24.604 1.00 47.69 94 PRO A CA 1
ATOM 721 C C . PRO A 1 94 ? 1.172 24.576 24.700 1.00 47.69 94 PRO A C 1
ATOM 723 O O . PRO A 1 94 ? 2.322 24.901 24.408 1.00 47.69 94 PRO A O 1
ATOM 726 N N . ALA A 1 95 ? 0.273 25.445 25.168 1.00 42.59 95 ALA A N 1
ATOM 727 C CA . ALA A 1 95 ? 0.398 26.897 25.220 1.00 42.59 95 ALA A CA 1
ATOM 728 C C . ALA A 1 95 ? 1.547 27.405 26.115 1.00 42.59 95 ALA A C 1
ATOM 730 O O . ALA A 1 95 ? 1.504 27.287 27.340 1.00 42.59 95 ALA A O 1
ATOM 731 N N . LYS A 1 96 ? 2.533 28.061 25.493 1.00 47.78 96 LYS A N 1
ATOM 732 C CA . LYS A 1 96 ? 3.427 29.034 26.143 1.00 47.78 96 LYS A CA 1
ATOM 733 C C . LYS A 1 96 ? 2.885 30.451 25.920 1.00 47.78 96 LYS A C 1
ATOM 735 O O . LYS A 1 96 ? 2.122 30.683 24.984 1.00 47.78 96 LYS A O 1
ATOM 740 N N . SER A 1 97 ? 3.236 31.385 26.802 1.00 55.66 97 SER A N 1
ATOM 741 C CA . SER A 1 97 ? 2.753 32.770 26.777 1.00 55.66 97 SER A CA 1
ATOM 742 C C . SER A 1 97 ? 3.009 33.445 25.419 1.00 55.66 97 SER A C 1
ATOM 744 O O . SER A 1 97 ? 4.084 33.347 24.830 1.00 55.66 97 SER A O 1
ATOM 746 N N . ARG A 1 98 ? 1.976 34.126 24.912 1.00 53.81 98 ARG A N 1
ATOM 747 C CA . ARG A 1 98 ? 1.870 34.681 23.551 1.00 53.81 98 ARG A CA 1
ATOM 748 C C . ARG A 1 98 ? 3.037 35.591 23.139 1.00 53.81 98 ARG A C 1
ATOM 750 O O . ARG A 1 98 ? 3.429 35.561 21.977 1.00 53.81 98 ARG A O 1
ATOM 757 N N . ASP A 1 99 ? 3.615 36.337 24.075 1.00 55.00 99 ASP A N 1
ATOM 758 C CA . ASP A 1 99 ? 4.696 37.293 23.790 1.00 55.00 99 ASP A CA 1
ATOM 759 C C . ASP A 1 99 ? 6.077 36.629 23.686 1.00 55.00 99 ASP A C 1
ATOM 761 O O . ASP A 1 99 ? 6.906 37.029 22.868 1.00 55.00 99 ASP A O 1
ATOM 765 N N . GLU A 1 100 ? 6.302 35.552 24.443 1.00 57.59 100 GLU A N 1
ATOM 766 C CA . GLU A 1 100 ? 7.492 34.703 24.323 1.00 57.59 100 GLU A CA 1
ATOM 767 C C . GLU A 1 100 ? 7.482 33.973 22.967 1.00 57.59 100 GLU A C 1
ATOM 769 O O . GLU A 1 100 ? 8.501 33.881 22.282 1.00 57.59 100 GLU A O 1
ATOM 774 N N . LEU A 1 101 ? 6.296 33.523 22.536 1.00 58.72 101 LEU A N 1
ATOM 775 C CA . LEU A 1 101 ? 6.094 32.869 21.244 1.00 58.72 101 LEU A CA 1
ATOM 776 C C . LEU A 1 101 ? 6.341 33.805 20.060 1.00 58.72 101 LEU A C 1
ATOM 778 O O . LEU A 1 101 ? 6.862 33.349 19.048 1.00 58.72 101 LEU A O 1
ATOM 782 N N . LEU A 1 102 ? 5.992 35.090 20.160 1.00 69.56 102 LEU A N 1
ATOM 783 C CA . LEU A 1 102 ? 6.218 36.047 19.072 1.00 69.56 102 LEU A CA 1
ATOM 784 C C . LEU A 1 102 ? 7.710 36.349 18.883 1.00 69.56 102 LEU A C 1
ATOM 786 O O . LEU A 1 102 ? 8.198 36.260 17.759 1.00 69.56 102 LEU A O 1
ATOM 790 N N . ARG A 1 103 ? 8.464 36.581 19.967 1.00 72.50 103 ARG A N 1
ATOM 791 C CA . ARG A 1 103 ? 9.922 36.802 19.883 1.00 72.50 103 ARG A CA 1
ATOM 792 C C . ARG A 1 103 ? 10.680 35.562 19.421 1.00 72.50 103 ARG A C 1
ATOM 794 O O . ARG A 1 103 ? 11.534 35.651 18.542 1.00 72.50 103 ARG A O 1
ATOM 801 N N . GLN A 1 104 ? 10.329 34.390 19.954 1.00 68.56 104 GLN A N 1
ATOM 802 C CA . GLN A 1 104 ? 10.919 33.129 19.500 1.00 68.56 104 GLN A CA 1
ATOM 803 C C . GLN A 1 104 ? 10.565 32.845 18.036 1.00 68.56 104 GLN A C 1
ATOM 805 O O . GLN A 1 104 ? 11.394 32.323 17.294 1.00 68.56 104 GLN A O 1
ATOM 810 N N . ARG A 1 105 ? 9.365 33.225 17.581 1.00 72.88 105 ARG A N 1
ATOM 811 C CA . ARG A 1 105 ? 8.960 33.081 16.181 1.00 72.88 105 ARG A CA 1
ATOM 812 C C . ARG A 1 105 ? 9.738 34.013 15.255 1.00 72.88 105 ARG A C 1
ATOM 814 O O . ARG A 1 105 ? 10.177 33.545 14.213 1.00 72.88 105 ARG A O 1
ATOM 821 N N . GLU A 1 106 ? 9.975 35.266 15.629 1.00 79.81 106 GLU A N 1
ATOM 822 C CA . GLU A 1 106 ? 10.765 36.214 14.826 1.00 79.81 106 GLU A CA 1
ATOM 823 C C . GLU A 1 106 ? 12.252 35.822 14.739 1.00 79.81 106 GLU A C 1
ATOM 825 O O . GLU A 1 106 ? 12.860 35.886 13.666 1.00 79.81 106 GLU A O 1
ATOM 830 N N . GLU A 1 107 ? 12.847 35.326 15.828 1.00 78.25 107 GLU A N 1
ATOM 831 C CA . GLU A 1 107 ? 14.219 34.798 15.807 1.00 78.25 107 GLU A CA 1
ATOM 832 C C . GLU A 1 107 ? 14.339 33.504 14.993 1.00 78.25 107 GLU A C 1
ATOM 834 O O . GLU A 1 107 ? 15.322 33.291 14.279 1.00 78.25 107 GLU A O 1
ATOM 839 N N . VAL A 1 108 ? 13.336 32.626 15.068 1.00 75.88 108 VAL A N 1
ATOM 840 C CA . VAL A 1 108 ? 13.304 31.397 14.269 1.00 75.88 108 VAL A CA 1
ATOM 841 C C . VAL A 1 108 ? 13.053 31.719 12.797 1.00 75.88 108 VAL A C 1
ATOM 843 O O . VAL A 1 108 ? 13.694 31.124 11.935 1.00 75.88 108 VAL A O 1
ATOM 846 N N . GLU A 1 109 ? 12.173 32.668 12.480 1.00 76.25 109 GLU A N 1
ATOM 847 C CA . GLU A 1 109 ? 11.904 33.094 11.104 1.00 76.25 109 GLU A CA 1
ATOM 848 C C . GLU A 1 109 ? 13.103 33.820 10.480 1.00 76.25 109 GLU A C 1
ATOM 850 O O . GLU A 1 109 ? 13.431 33.551 9.325 1.00 76.25 109 GLU A O 1
ATOM 855 N N . SER A 1 110 ? 13.820 34.670 11.222 1.00 78.06 110 SER A N 1
ATOM 856 C CA . SER A 1 110 ? 15.037 35.329 10.716 1.00 78.06 110 SER A CA 1
ATOM 857 C C . SER A 1 110 ? 16.180 34.339 10.471 1.00 78.06 110 SER A C 1
ATOM 859 O O . SER A 1 110 ? 16.815 34.392 9.415 1.00 78.06 110 SER A O 1
ATOM 861 N N . LYS A 1 111 ? 16.390 33.370 11.374 1.00 79.88 111 LYS A N 1
ATOM 862 C CA . LYS A 1 111 ? 17.346 32.269 11.153 1.00 79.88 111 LYS A CA 1
ATOM 863 C C . LYS A 1 111 ? 16.941 31.391 9.970 1.00 79.88 111 LYS A C 1
ATOM 865 O O . LYS A 1 111 ? 17.786 31.081 9.136 1.00 79.88 111 LYS A O 1
ATOM 870 N N . ARG A 1 112 ? 15.649 31.066 9.831 1.00 74.88 112 ARG A N 1
ATOM 871 C CA . ARG A 1 112 ? 15.128 30.313 8.676 1.00 74.88 112 ARG A CA 1
ATOM 872 C C . ARG A 1 112 ? 15.371 31.042 7.359 1.00 74.88 112 ARG A C 1
ATOM 874 O O . ARG A 1 112 ? 15.847 30.410 6.425 1.00 74.88 112 ARG A O 1
ATOM 881 N N . ARG A 1 113 ? 15.126 32.355 7.294 1.00 80.56 113 ARG A N 1
ATOM 882 C CA . ARG A 1 113 ? 15.389 33.159 6.087 1.00 80.56 113 ARG A CA 1
ATOM 883 C C . ARG A 1 113 ? 16.879 33.203 5.740 1.00 80.56 113 ARG A C 1
ATOM 885 O O . ARG A 1 113 ? 17.233 33.042 4.577 1.00 80.56 113 ARG A O 1
ATOM 892 N N . ALA A 1 114 ? 17.759 33.366 6.729 1.00 84.06 114 ALA A N 1
ATOM 893 C CA . ALA A 1 114 ? 19.206 33.342 6.501 1.00 84.06 114 ALA A CA 1
ATOM 894 C C . ALA A 1 114 ? 19.698 31.966 6.010 1.00 84.06 114 ALA A C 1
ATOM 896 O O . ALA A 1 114 ? 20.541 31.882 5.113 1.00 84.06 114 ALA A O 1
ATOM 897 N N . ASP A 1 115 ? 19.139 30.884 6.557 1.00 81.69 115 ASP A N 1
ATOM 898 C CA . ASP A 1 115 ? 19.436 29.522 6.118 1.00 81.69 115 ASP A CA 1
ATOM 899 C C . ASP A 1 115 ? 18.872 29.228 4.721 1.00 81.69 115 ASP A C 1
ATOM 901 O O . ASP A 1 115 ? 19.532 28.551 3.935 1.00 81.69 115 ASP A O 1
ATOM 905 N N . GLU A 1 116 ? 17.694 29.749 4.373 1.00 80.25 116 GLU A N 1
ATOM 906 C CA . GLU A 1 116 ? 17.117 29.649 3.027 1.00 80.25 116 GLU A CA 1
ATOM 907 C C . GLU A 1 116 ? 17.973 30.367 1.981 1.00 80.25 116 GLU A C 1
ATOM 909 O O . GLU A 1 116 ? 18.263 29.780 0.940 1.00 80.25 116 GLU A O 1
ATOM 914 N N . VAL A 1 117 ? 18.469 31.573 2.271 1.00 86.38 117 VAL A N 1
ATOM 915 C CA . VAL A 1 117 ? 19.382 32.294 1.366 1.00 86.38 117 VAL A CA 1
ATOM 916 C C . VAL A 1 117 ? 20.672 31.502 1.150 1.00 86.38 117 VAL A C 1
ATOM 918 O O . VAL A 1 117 ? 21.046 31.232 0.009 1.00 86.38 117 VAL A O 1
ATOM 921 N N . ARG A 1 118 ? 21.304 31.009 2.224 1.00 85.06 118 ARG A N 1
ATOM 922 C CA . ARG A 1 118 ? 22.508 30.163 2.111 1.00 85.06 118 ARG A CA 1
ATOM 923 C C . ARG A 1 118 ? 22.248 28.859 1.356 1.00 85.06 118 ARG A C 1
ATOM 925 O O . ARG A 1 118 ? 23.142 28.339 0.687 1.00 85.06 118 ARG A O 1
ATOM 932 N N . LYS A 1 119 ? 21.044 28.291 1.467 1.00 75.94 119 LYS A N 1
ATOM 933 C CA . LYS A 1 119 ? 20.636 27.099 0.706 1.00 75.94 119 LYS A CA 1
ATOM 934 C C . LYS A 1 119 ? 20.472 27.415 -0.774 1.00 75.94 119 LYS A C 1
ATOM 936 O O . LYS A 1 119 ? 20.962 26.645 -1.597 1.00 75.94 119 LYS A O 1
ATOM 941 N N . LEU A 1 120 ? 19.842 28.539 -1.108 1.00 79.38 120 LEU A N 1
ATOM 942 C CA . LEU A 1 120 ? 19.702 28.988 -2.489 1.00 79.38 120 LEU A CA 1
ATOM 943 C C . LEU A 1 120 ? 21.072 29.235 -3.121 1.00 79.38 120 LEU A C 1
ATOM 945 O O . LEU A 1 120 ? 21.318 28.725 -4.205 1.00 79.38 120 LEU A O 1
ATOM 949 N N . GLU A 1 121 ? 22.003 29.880 -2.418 1.00 85.94 121 GLU A N 1
ATOM 950 C CA . GLU A 1 121 ? 23.378 30.096 -2.898 1.00 85.94 121 GLU A CA 1
ATOM 951 C C . GLU A 1 121 ? 24.148 28.788 -3.141 1.00 85.94 121 GLU A C 1
ATOM 953 O O . GLU A 1 121 ? 24.889 28.649 -4.119 1.00 85.94 121 GLU A O 1
ATOM 958 N N . ARG A 1 122 ? 23.974 27.787 -2.268 1.00 85.31 122 ARG A N 1
ATOM 959 C CA . ARG A 1 122 ? 24.587 26.462 -2.460 1.00 85.31 122 ARG A CA 1
ATOM 960 C C . ARG A 1 122 ? 23.946 25.706 -3.619 1.00 85.31 122 ARG A C 1
ATOM 962 O O . ARG A 1 122 ? 24.662 25.049 -4.370 1.00 85.31 122 ARG A O 1
ATOM 969 N N . SER A 1 123 ? 22.627 25.802 -3.764 1.00 79.75 123 SER A N 1
ATOM 970 C CA . SER A 1 123 ? 21.875 25.188 -4.860 1.00 79.75 123 SER A CA 1
ATOM 971 C C . SER A 1 123 ? 22.267 25.793 -6.207 1.00 79.75 123 SER A C 1
ATOM 973 O O . SER A 1 123 ? 22.625 25.058 -7.124 1.00 79.75 123 SER A O 1
ATOM 975 N N . THR A 1 124 ? 22.332 27.124 -6.308 1.00 83.81 124 THR A N 1
ATOM 976 C CA . THR A 1 124 ? 22.771 27.814 -7.528 1.00 83.81 124 THR A CA 1
ATOM 977 C C . THR A 1 124 ? 24.225 27.497 -7.858 1.00 83.81 124 THR A C 1
ATOM 979 O O . THR A 1 124 ? 24.537 27.216 -9.012 1.00 83.81 124 THR A O 1
ATOM 982 N N . SER A 1 125 ? 25.107 27.431 -6.857 1.00 86.56 125 SER A N 1
ATOM 983 C CA . SER A 1 125 ? 26.504 27.023 -7.057 1.00 86.56 125 SER A CA 1
ATOM 984 C C . SER A 1 125 ? 26.632 25.577 -7.552 1.00 86.56 125 SER A C 1
ATOM 986 O O . SER A 1 125 ? 27.455 25.295 -8.422 1.00 86.56 125 SER A O 1
ATOM 988 N N . ARG A 1 126 ? 25.823 24.644 -7.028 1.00 83.25 126 ARG A N 1
ATOM 989 C CA . ARG A 1 126 ? 25.776 23.251 -7.510 1.00 83.25 126 ARG A CA 1
ATOM 990 C C . ARG A 1 126 ? 25.213 23.171 -8.933 1.00 83.25 126 ARG A C 1
ATOM 992 O O . ARG A 1 126 ? 25.777 22.457 -9.756 1.00 83.25 126 ARG A O 1
ATOM 999 N N . ALA A 1 127 ? 24.160 23.929 -9.233 1.00 78.75 127 ALA A N 1
ATOM 1000 C CA . ALA A 1 127 ? 23.557 23.988 -10.563 1.00 78.75 127 ALA A CA 1
ATOM 1001 C C . ALA A 1 127 ? 24.529 24.554 -11.611 1.00 78.75 127 ALA A C 1
ATOM 1003 O O . ALA A 1 127 ? 24.635 23.998 -12.699 1.00 78.75 127 ALA A O 1
ATOM 1004 N N . MET A 1 128 ? 25.289 25.598 -11.264 1.00 83.62 128 MET A N 1
ATOM 1005 C CA . MET A 1 128 ? 26.350 26.150 -12.117 1.00 83.62 128 MET A CA 1
ATOM 1006 C C . MET A 1 128 ? 27.426 25.103 -12.422 1.00 83.62 128 MET A C 1
ATOM 1008 O O . MET A 1 128 ? 27.747 24.893 -13.585 1.00 83.62 128 MET A O 1
ATOM 1012 N N . ARG A 1 129 ? 27.926 24.384 -11.404 1.00 86.31 129 ARG A N 1
ATOM 1013 C CA . ARG A 1 129 ? 28.928 23.319 -11.606 1.00 86.31 129 ARG A CA 1
ATOM 1014 C C . ARG A 1 129 ? 28.403 22.189 -12.489 1.00 86.31 129 ARG A C 1
ATOM 1016 O O . ARG A 1 129 ? 29.088 21.787 -13.417 1.00 86.31 129 ARG A O 1
ATOM 1023 N N . SER A 1 130 ? 27.174 21.733 -12.241 1.00 83.88 130 SER A N 1
ATOM 1024 C CA . SER A 1 130 ? 26.521 20.710 -13.068 1.00 83.88 130 SER A CA 1
ATOM 1025 C C . SER A 1 130 ? 26.367 21.167 -14.523 1.00 83.88 130 SER A C 1
ATOM 1027 O O . SER A 1 130 ? 26.641 20.408 -15.450 1.00 83.88 130 SER A O 1
ATOM 1029 N N . ARG A 1 131 ? 26.005 22.441 -14.740 1.00 85.94 131 ARG A N 1
ATOM 1030 C CA . ARG A 1 131 ? 25.937 23.035 -16.080 1.00 85.94 131 ARG A CA 1
ATOM 1031 C C . ARG A 1 131 ? 27.305 23.047 -16.760 1.00 85.94 131 ARG A C 1
ATOM 1033 O O . ARG A 1 131 ? 27.393 22.680 -17.926 1.00 85.94 131 ARG A O 1
ATOM 1040 N N . ASP A 1 132 ? 28.352 23.461 -16.054 1.00 88.94 132 ASP A N 1
ATOM 1041 C CA . ASP A 1 132 ? 29.704 23.529 -16.611 1.00 88.94 132 ASP A CA 1
ATOM 1042 C C . ASP A 1 132 ? 30.245 22.128 -16.950 1.00 88.94 132 ASP A C 1
ATOM 1044 O O . ASP A 1 132 ? 30.853 21.940 -18.005 1.00 88.94 132 ASP A O 1
ATOM 1048 N N . ASP A 1 133 ? 29.960 21.125 -16.116 1.00 84.31 133 ASP A N 1
ATOM 1049 C CA . ASP A 1 133 ? 30.308 19.728 -16.393 1.00 84.31 133 ASP A CA 1
ATOM 1050 C C . ASP A 1 133 ? 29.533 19.177 -17.605 1.00 84.31 133 ASP A C 1
ATOM 1052 O O . ASP A 1 133 ? 30.123 18.518 -18.463 1.00 84.31 133 ASP A O 1
ATOM 1056 N N . ALA A 1 134 ? 28.244 19.508 -17.747 1.00 81.62 134 ALA A N 1
ATOM 1057 C CA . 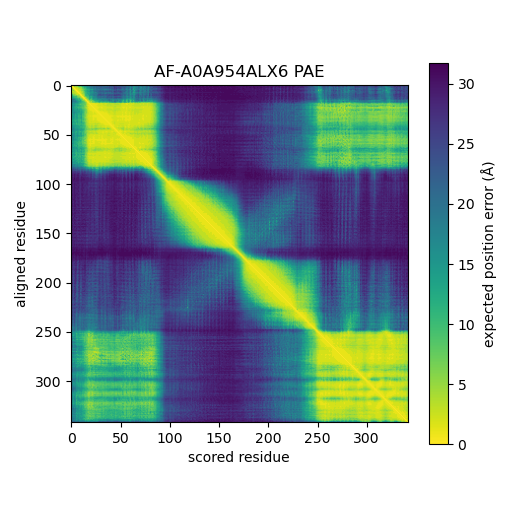ALA A 1 134 ? 27.449 19.132 -18.918 1.00 81.62 134 ALA A CA 1
ATOM 1058 C C . ALA A 1 134 ? 27.969 19.781 -20.215 1.00 81.62 134 ALA A C 1
ATOM 1060 O O . ALA A 1 134 ? 27.987 19.140 -21.267 1.00 81.62 134 ALA A O 1
ATOM 1061 N N . VAL A 1 135 ? 28.437 21.033 -20.152 1.00 89.94 135 VAL A N 1
ATOM 1062 C CA . VAL A 1 135 ? 29.073 21.706 -21.297 1.00 89.94 135 VAL A CA 1
ATOM 1063 C C . VAL A 1 135 ? 30.360 20.986 -21.701 1.00 89.94 135 VAL A C 1
ATOM 1065 O O . VAL A 1 135 ? 30.544 20.715 -22.887 1.00 89.94 135 VAL A O 1
ATOM 1068 N N . ARG A 1 136 ? 31.209 20.593 -20.741 1.00 90.44 136 ARG A N 1
ATOM 1069 C CA . ARG A 1 136 ? 32.425 19.812 -21.040 1.00 90.44 136 ARG A CA 1
ATOM 1070 C C . ARG A 1 136 ? 32.101 18.469 -21.688 1.00 90.44 136 ARG A C 1
ATOM 1072 O O . ARG A 1 136 ? 32.716 18.120 -22.690 1.00 90.44 136 ARG A O 1
ATOM 1079 N N . GLN A 1 137 ? 31.100 17.754 -21.177 1.00 85.44 137 GLN A N 1
ATOM 1080 C CA . GLN A 1 137 ? 30.661 16.485 -21.766 1.00 85.44 137 GLN A CA 1
ATOM 1081 C C . GLN A 1 137 ? 30.147 16.660 -23.201 1.00 85.44 137 GLN A C 1
ATOM 1083 O O . GLN A 1 137 ? 30.437 15.833 -24.063 1.00 85.44 137 GLN A O 1
ATOM 1088 N N . LEU A 1 138 ? 29.422 17.748 -23.488 1.00 85.81 138 LEU A N 1
ATOM 1089 C CA . LEU A 1 138 ? 28.979 18.065 -24.848 1.00 85.81 138 LEU A CA 1
ATOM 1090 C C . LEU A 1 138 ? 30.153 18.377 -25.784 1.00 85.81 138 LEU A C 1
ATOM 1092 O O . LEU A 1 138 ? 30.132 17.968 -26.945 1.00 85.81 138 LEU A O 1
ATOM 1096 N N . GLU A 1 139 ? 31.174 19.084 -25.305 1.00 90.88 139 GLU A N 1
ATOM 1097 C CA . GLU A 1 139 ? 32.387 19.352 -26.083 1.00 90.88 139 GLU A CA 1
ATOM 1098 C C . GLU A 1 139 ? 33.184 18.073 -26.365 1.00 90.88 139 GLU A C 1
ATOM 1100 O O . GLU A 1 139 ? 33.625 17.862 -27.497 1.00 90.88 139 GLU A O 1
ATOM 1105 N N . GLU A 1 140 ? 33.327 17.192 -25.374 1.00 89.50 140 GLU A N 1
ATOM 1106 C CA . GLU A 1 140 ? 33.952 15.877 -25.540 1.00 89.50 140 GLU A CA 1
ATOM 1107 C C . GLU A 1 140 ? 33.171 15.013 -26.537 1.00 89.50 140 GLU A C 1
ATOM 1109 O O . GLU A 1 140 ? 33.758 14.489 -27.486 1.00 89.50 140 GLU A O 1
ATOM 1114 N N . ALA A 1 141 ? 31.844 14.944 -26.405 1.00 82.75 141 ALA A N 1
ATOM 1115 C CA . ALA A 1 141 ? 30.987 14.212 -27.333 1.00 82.75 141 ALA A CA 1
ATOM 1116 C C . ALA A 1 141 ? 31.119 14.745 -28.770 1.00 82.75 141 ALA A C 1
ATOM 1118 O O . ALA A 1 141 ? 31.295 13.963 -29.705 1.00 82.75 141 ALA A O 1
ATOM 1119 N N . ARG A 1 142 ? 31.135 16.071 -28.964 1.00 87.31 142 ARG A N 1
ATOM 1120 C CA . ARG A 1 142 ? 31.369 16.681 -30.285 1.00 87.31 142 ARG A CA 1
ATOM 1121 C C . ARG A 1 142 ? 32.712 16.274 -30.885 1.00 87.31 142 ARG A C 1
ATOM 1123 O O . ARG A 1 142 ? 32.767 15.968 -32.072 1.00 87.31 142 ARG A O 1
ATOM 1130 N N . ARG A 1 143 ? 33.783 16.224 -30.085 1.00 90.19 143 ARG A N 1
ATOM 1131 C CA . ARG A 1 143 ? 35.098 15.751 -30.556 1.00 90.19 143 ARG A CA 1
ATOM 1132 C C . ARG A 1 143 ? 35.051 14.286 -30.982 1.00 90.19 143 ARG A C 1
ATOM 1134 O O . ARG A 1 143 ? 35.608 13.951 -32.020 1.00 90.19 143 ARG A O 1
ATOM 1141 N N . THR A 1 144 ? 34.362 13.432 -30.223 1.00 88.31 144 THR A N 1
ATOM 1142 C CA . THR A 1 144 ? 34.225 12.012 -30.588 1.00 88.31 144 THR A CA 1
ATOM 1143 C C . THR A 1 144 ? 33.418 11.806 -31.866 1.00 88.31 144 THR A C 1
ATOM 1145 O O . THR A 1 144 ? 33.787 10.962 -32.675 1.00 88.31 144 THR A O 1
ATOM 1148 N N . ILE A 1 145 ? 32.363 12.597 -32.087 1.00 86.06 145 ILE A N 1
ATOM 1149 C CA . ILE A 1 145 ? 31.572 12.542 -33.323 1.00 86.06 145 ILE A CA 1
ATOM 1150 C C . ILE A 1 145 ? 32.450 12.902 -34.524 1.00 86.06 145 ILE A C 1
ATOM 1152 O O . ILE A 1 145 ? 32.485 12.140 -35.484 1.00 86.06 145 ILE A O 1
ATOM 1156 N N . LEU A 1 146 ? 33.223 13.989 -34.440 1.00 90.38 146 LEU A N 1
ATOM 1157 C CA . LEU A 1 146 ? 34.129 14.398 -35.519 1.00 90.38 146 LEU A CA 1
ATOM 1158 C C . LEU A 1 146 ? 35.196 13.333 -35.834 1.00 90.38 146 LEU A C 1
ATOM 1160 O O . LEU A 1 146 ? 35.514 13.104 -37.000 1.00 90.38 146 LEU A O 1
ATOM 1164 N N . ASP A 1 147 ? 35.736 12.654 -34.815 1.00 89.56 147 ASP A N 1
ATOM 1165 C CA . ASP A 1 147 ? 36.685 11.548 -35.015 1.00 89.56 147 ASP A CA 1
ATOM 1166 C C . ASP A 1 147 ? 36.023 10.336 -35.695 1.00 89.56 147 ASP A C 1
ATOM 1168 O O . ASP A 1 147 ? 36.576 9.751 -36.630 1.00 89.56 147 ASP A O 1
ATOM 1172 N N . LEU A 1 148 ? 34.803 9.980 -35.279 1.00 87.00 148 LEU A N 1
ATOM 1173 C CA . LEU A 1 148 ? 34.041 8.896 -35.899 1.00 87.00 148 LEU A CA 1
ATOM 1174 C C . LEU A 1 148 ? 33.681 9.211 -37.353 1.00 87.00 148 LEU A C 1
ATOM 1176 O O . LEU A 1 148 ? 33.852 8.343 -38.206 1.00 87.00 148 LEU A O 1
ATOM 1180 N N . GLU A 1 149 ? 33.252 10.436 -37.654 1.00 89.31 149 GLU A N 1
ATOM 1181 C CA . GLU A 1 149 ? 32.974 10.888 -39.022 1.00 89.31 149 GLU A CA 1
ATOM 1182 C C . GLU A 1 149 ? 34.222 10.780 -39.908 1.00 89.31 149 GLU A C 1
ATOM 1184 O O . GLU A 1 149 ? 34.153 10.252 -41.020 1.00 89.31 149 GLU A O 1
ATOM 1189 N N . ALA A 1 150 ? 35.393 11.180 -39.400 1.00 89.69 150 ALA A N 1
ATOM 1190 C CA . ALA A 1 150 ? 36.654 11.031 -40.123 1.00 89.69 150 ALA A CA 1
ATOM 1191 C C . ALA A 1 150 ? 37.005 9.556 -40.395 1.00 89.69 150 ALA A C 1
ATOM 1193 O O . ALA A 1 150 ? 37.479 9.213 -41.483 1.00 89.69 150 ALA A O 1
ATOM 1194 N N . ARG A 1 151 ? 36.749 8.664 -39.430 1.00 87.25 151 ARG A N 1
ATOM 1195 C CA . ARG A 1 151 ? 36.981 7.218 -39.576 1.00 87.25 151 ARG A CA 1
ATOM 1196 C C . ARG A 1 151 ? 36.007 6.565 -40.552 1.00 87.25 151 ARG A C 1
ATOM 1198 O O . ARG A 1 151 ? 36.438 5.713 -41.327 1.00 87.25 151 ARG A O 1
ATOM 1205 N N . VAL A 1 152 ? 34.733 6.960 -40.537 1.00 86.62 152 VAL A N 1
ATOM 1206 C CA . VAL A 1 152 ? 33.728 6.496 -41.506 1.00 86.62 152 VAL A CA 1
ATOM 1207 C C . VAL A 1 152 ? 34.125 6.935 -42.910 1.00 86.62 152 VAL A C 1
ATOM 1209 O O . VAL A 1 152 ? 34.272 6.079 -43.776 1.00 86.62 152 VAL A O 1
ATOM 1212 N N . ALA A 1 153 ? 34.452 8.214 -43.110 1.00 88.62 153 ALA A N 1
ATOM 1213 C CA . ALA A 1 153 ? 34.897 8.719 -44.408 1.00 88.62 153 ALA A CA 1
ATOM 1214 C C . ALA A 1 153 ? 36.170 8.012 -44.918 1.00 88.62 153 ALA A C 1
ATOM 1216 O O . ALA A 1 153 ? 36.335 7.795 -46.118 1.00 88.62 153 ALA A O 1
ATOM 1217 N N . ALA A 1 154 ? 37.091 7.630 -44.025 1.00 87.56 154 ALA A N 1
ATOM 1218 C CA . ALA A 1 154 ? 38.255 6.829 -44.401 1.00 87.56 154 ALA A CA 1
ATOM 1219 C C . ALA A 1 154 ? 37.858 5.412 -44.852 1.00 87.56 154 ALA A C 1
ATOM 1221 O O . ALA A 1 154 ? 38.370 4.926 -45.859 1.00 87.56 154 ALA A O 1
ATOM 1222 N N . LYS A 1 155 ? 36.923 4.768 -44.143 1.00 86.81 155 LYS A N 1
ATOM 1223 C CA . LYS A 1 155 ? 36.427 3.427 -44.483 1.00 86.81 155 LYS A CA 1
ATOM 1224 C C . LYS A 1 155 ? 35.592 3.396 -45.757 1.00 86.81 155 LYS A C 1
ATOM 1226 O O . LYS A 1 155 ? 35.722 2.441 -46.513 1.00 86.81 155 LYS A O 1
ATOM 1231 N N . GLU A 1 156 ? 34.805 4.430 -46.029 1.00 88.12 156 GLU A N 1
ATOM 1232 C CA . GLU A 1 156 ? 34.077 4.577 -47.294 1.00 88.12 156 GLU A CA 1
ATOM 1233 C C . GLU A 1 156 ? 35.043 4.646 -48.479 1.00 88.12 156 GLU A C 1
ATOM 1235 O O . GLU A 1 156 ? 34.886 3.903 -49.441 1.00 88.12 156 GLU A O 1
ATOM 1240 N N . ARG A 1 157 ? 36.129 5.424 -48.374 1.00 87.56 157 ARG A N 1
ATOM 1241 C CA . ARG A 1 157 ? 37.167 5.464 -49.422 1.00 87.56 157 ARG A CA 1
ATOM 1242 C C . ARG A 1 157 ? 37.862 4.118 -49.624 1.00 87.56 157 ARG A C 1
ATOM 1244 O O . ARG A 1 157 ? 38.237 3.788 -50.748 1.00 87.56 157 ARG A O 1
ATOM 1251 N N . ASP A 1 158 ? 38.081 3.359 -48.552 1.00 83.81 158 ASP A N 1
ATOM 1252 C CA . ASP A 1 158 ? 38.651 2.012 -48.646 1.00 83.81 158 ASP A CA 1
ATOM 1253 C C . ASP A 1 158 ? 37.673 1.041 -49.325 1.00 83.81 158 ASP A C 1
ATOM 1255 O O . ASP A 1 158 ? 38.094 0.239 -50.160 1.00 83.81 158 ASP A O 1
ATOM 1259 N N . LEU A 1 159 ? 36.373 1.138 -49.023 1.00 79.56 159 LEU A N 1
ATOM 1260 C CA . LEU A 1 159 ? 35.329 0.361 -49.692 1.00 79.56 159 LEU A CA 1
ATOM 1261 C C . LEU A 1 159 ? 35.215 0.722 -51.173 1.00 79.56 159 LEU A C 1
ATOM 1263 O O . LEU A 1 159 ? 35.196 -0.188 -51.993 1.00 79.56 159 LEU A O 1
ATOM 1267 N N . ASP A 1 160 ? 35.242 2.004 -51.533 1.00 82.25 160 ASP A N 1
ATOM 1268 C CA . ASP A 1 160 ? 35.220 2.443 -52.933 1.00 82.25 160 ASP A CA 1
ATOM 1269 C C . ASP A 1 160 ? 36.428 1.909 -53.718 1.00 82.25 160 ASP A C 1
ATOM 1271 O O . ASP A 1 160 ? 36.298 1.476 -54.864 1.00 82.25 160 ASP A O 1
ATOM 1275 N N . ARG A 1 161 ? 37.615 1.860 -53.095 1.00 79.50 161 ARG A N 1
ATOM 1276 C CA . ARG A 1 161 ? 38.816 1.246 -53.692 1.00 79.50 161 ARG A CA 1
ATOM 1277 C C . ARG A 1 161 ? 38.671 -0.263 -53.875 1.00 79.50 161 ARG A C 1
ATOM 1279 O O . ARG A 1 161 ? 39.107 -0.802 -54.892 1.00 79.50 161 ARG A O 1
ATOM 1286 N N . LEU A 1 162 ? 38.074 -0.949 -52.903 1.00 76.88 162 LEU A N 1
ATOM 1287 C CA . LEU A 1 162 ? 37.831 -2.388 -52.983 1.00 76.88 162 LEU A CA 1
ATOM 1288 C C . LEU A 1 162 ? 36.756 -2.704 -54.028 1.00 76.88 162 LEU A C 1
ATOM 1290 O O . LEU A 1 162 ? 36.962 -3.585 -54.855 1.00 76.88 162 LEU A O 1
ATOM 1294 N N . MET A 1 163 ? 35.673 -1.933 -54.081 1.00 77.12 163 MET A N 1
ATOM 1295 C CA . MET A 1 163 ? 34.624 -2.073 -55.089 1.00 77.12 163 MET A CA 1
ATOM 1296 C C . MET A 1 163 ? 35.128 -1.748 -56.497 1.00 77.12 163 MET A C 1
ATOM 1298 O O . MET A 1 163 ? 34.800 -2.465 -57.437 1.00 77.12 163 MET A O 1
ATOM 1302 N N . GLY A 1 164 ? 35.998 -0.745 -56.649 1.00 70.25 164 GLY A N 1
ATOM 1303 C CA . GLY A 1 164 ? 36.661 -0.442 -57.920 1.00 70.25 164 GLY A CA 1
ATOM 1304 C C . GLY A 1 164 ? 37.625 -1.533 -58.407 1.00 70.25 164 GLY A C 1
ATOM 1305 O O . GLY A 1 164 ? 37.955 -1.561 -59.591 1.00 70.25 164 GLY A O 1
ATOM 1306 N N . SER A 1 165 ? 38.061 -2.447 -57.531 1.00 62.28 165 SER A N 1
ATOM 1307 C CA . SER A 1 165 ? 38.946 -3.567 -57.893 1.00 62.28 165 SER A CA 1
ATOM 1308 C C . SER A 1 165 ? 38.207 -4.883 -58.173 1.00 62.28 165 SER A C 1
ATOM 1310 O O . SER A 1 165 ? 38.815 -5.833 -58.670 1.00 62.28 165 SER A O 1
ATOM 1312 N N . ILE A 1 166 ? 36.891 -4.937 -57.944 1.00 54.66 166 ILE A N 1
ATOM 1313 C CA . ILE A 1 166 ? 36.058 -6.109 -58.227 1.00 54.66 166 ILE A CA 1
ATOM 1314 C C . ILE A 1 166 ? 35.306 -5.879 -59.547 1.00 54.66 166 ILE A C 1
ATOM 1316 O O . ILE A 1 166 ? 34.216 -5.316 -59.587 1.00 54.66 166 ILE A O 1
ATOM 1320 N N . ALA A 1 167 ? 35.894 -6.333 -60.656 1.00 45.09 167 ALA A N 1
ATOM 1321 C CA . ALA A 1 167 ? 35.193 -6.431 -61.937 1.00 45.09 167 ALA A CA 1
ATOM 1322 C C . ALA A 1 167 ? 34.119 -7.543 -61.877 1.00 45.09 167 ALA A C 1
ATOM 1324 O O . ALA A 1 167 ? 34.425 -8.652 -61.424 1.00 45.09 167 ALA A O 1
ATOM 1325 N N . PRO A 1 168 ? 32.880 -7.313 -62.356 1.00 46.97 168 PRO A N 1
ATOM 1326 C CA . PRO A 1 168 ? 31.813 -8.297 -62.233 1.00 46.97 168 PRO A CA 1
ATOM 1327 C C . PRO A 1 168 ? 31.935 -9.373 -63.322 1.00 46.97 168 PRO A C 1
ATOM 1329 O O . PRO A 1 168 ? 31.733 -9.106 -64.507 1.00 46.97 168 PRO A O 1
ATOM 1332 N N . LYS A 1 169 ? 32.224 -10.618 -62.924 1.00 44.09 169 LYS A N 1
ATOM 1333 C CA . LYS A 1 169 ? 31.985 -11.807 -63.758 1.00 44.09 169 LYS A CA 1
ATOM 1334 C C . LYS A 1 169 ? 30.621 -12.414 -63.418 1.00 44.09 169 LYS A C 1
ATOM 1336 O O . LYS A 1 169 ? 30.452 -13.063 -62.396 1.00 44.09 169 LYS A O 1
ATOM 1341 N N . SER A 1 170 ? 29.680 -12.113 -64.309 1.00 39.19 170 SER A N 1
ATOM 1342 C CA . SER A 1 170 ? 28.472 -12.845 -64.723 1.00 39.19 170 SER A CA 1
ATOM 1343 C C . SER A 1 170 ? 27.999 -14.086 -63.937 1.00 39.19 170 SER A C 1
ATOM 1345 O O . SER A 1 170 ? 28.676 -15.110 -63.930 1.00 39.19 170 SER A O 1
ATOM 1347 N N . ALA A 1 171 ? 26.743 -13.983 -63.478 1.00 41.69 171 ALA A N 1
ATOM 1348 C CA . ALA A 1 171 ? 25.556 -14.795 -63.820 1.00 41.69 171 ALA A CA 1
ATOM 1349 C C . ALA A 1 171 ? 25.538 -16.328 -63.619 1.00 41.69 171 ALA A C 1
ATOM 1351 O O . ALA A 1 171 ? 26.391 -17.046 -64.130 1.00 41.69 171 ALA A O 1
ATOM 1352 N N . GLY A 1 172 ? 24.424 -16.829 -63.051 1.00 37.84 172 GLY A N 1
ATOM 1353 C CA . GLY A 1 172 ? 23.936 -18.183 -63.354 1.00 37.84 172 GLY A CA 1
ATOM 1354 C C . GLY A 1 172 ? 22.991 -18.850 -62.342 1.00 37.84 172 GLY A C 1
ATOM 1355 O O . GLY A 1 172 ? 23.429 -19.698 -61.580 1.00 37.84 172 GLY A O 1
ATOM 1356 N N . ALA A 1 173 ? 21.691 -18.547 -62.425 1.00 42.03 173 ALA A N 1
ATOM 1357 C CA . ALA A 1 173 ? 20.577 -19.508 -62.342 1.00 42.03 173 ALA A CA 1
ATOM 1358 C C . ALA A 1 173 ? 20.478 -20.493 -61.142 1.00 42.03 173 ALA A C 1
ATOM 1360 O O . ALA A 1 173 ? 20.463 -21.709 -61.318 1.00 42.03 173 ALA A O 1
ATOM 1361 N N . THR A 1 174 ? 20.235 -19.959 -59.942 1.00 49.19 174 THR A N 1
ATOM 1362 C CA . THR A 1 174 ? 19.496 -20.615 -58.826 1.00 49.19 174 THR A CA 1
ATOM 1363 C C . THR A 1 174 ? 18.515 -19.622 -58.164 1.00 49.19 174 THR A C 1
ATOM 1365 O O . THR A 1 174 ? 18.209 -19.688 -56.974 1.00 49.19 174 THR A O 1
ATOM 1368 N N . GLU A 1 175 ? 18.023 -18.655 -58.946 1.00 54.16 175 GLU A N 1
ATOM 1369 C CA . GLU A 1 175 ? 17.616 -17.328 -58.455 1.00 54.16 175 GLU A CA 1
ATOM 1370 C C . GLU A 1 175 ? 16.316 -17.264 -57.638 1.00 54.16 175 GLU A C 1
ATOM 1372 O O . GLU A 1 175 ? 16.188 -16.373 -56.806 1.00 54.16 175 GLU A O 1
ATOM 1377 N N . ASN A 1 176 ? 15.371 -18.200 -57.772 1.00 52.44 176 ASN A N 1
ATOM 1378 C CA . ASN A 1 176 ? 14.051 -18.016 -57.143 1.00 52.44 176 ASN A CA 1
ATOM 1379 C C . ASN A 1 176 ? 13.919 -18.577 -55.714 1.00 52.44 176 ASN A C 1
ATOM 1381 O O . ASN A 1 176 ? 13.151 -18.031 -54.926 1.00 52.44 176 ASN A O 1
ATOM 1385 N N . VAL A 1 177 ? 14.672 -19.621 -55.342 1.00 53.59 177 VAL A N 1
ATOM 1386 C CA . VAL A 1 177 ? 14.716 -20.109 -53.943 1.00 53.59 177 VAL A CA 1
ATOM 1387 C C . VAL A 1 177 ? 15.688 -19.257 -53.125 1.00 53.59 177 VAL A C 1
ATOM 1389 O O . VAL A 1 177 ? 15.353 -18.835 -52.020 1.00 53.59 177 VAL A O 1
ATOM 1392 N N . GLY A 1 178 ? 16.826 -18.892 -53.727 1.00 60.47 178 GLY A N 1
ATOM 1393 C CA . GLY A 1 178 ? 17.796 -17.978 -53.129 1.00 60.47 178 GLY A CA 1
ATOM 1394 C C . GLY A 1 178 ? 17.214 -16.592 -52.852 1.00 60.47 178 GLY A C 1
ATOM 1395 O O . GLY A 1 178 ? 17.460 -16.053 -51.783 1.00 60.47 178 GLY A O 1
ATOM 1396 N N . ALA A 1 179 ? 16.378 -16.035 -53.737 1.00 65.56 179 ALA A N 1
ATOM 1397 C CA . ALA A 1 179 ? 15.742 -14.736 -53.496 1.00 65.56 179 ALA A CA 1
ATOM 1398 C C . ALA A 1 179 ? 14.747 -14.756 -52.321 1.00 65.56 179 ALA A C 1
ATOM 1400 O O . ALA A 1 179 ? 14.695 -13.801 -51.549 1.00 65.56 179 ALA A O 1
ATOM 1401 N N . ALA A 1 180 ? 13.980 -15.839 -52.148 1.00 70.25 180 ALA A N 1
ATOM 1402 C CA . ALA A 1 180 ? 13.033 -15.974 -51.039 1.00 70.25 180 ALA A CA 1
ATOM 1403 C C . ALA A 1 180 ? 13.739 -16.223 -49.693 1.00 70.25 180 ALA A C 1
ATOM 1405 O O . ALA A 1 180 ? 13.344 -15.665 -48.667 1.00 70.25 180 ALA A O 1
ATOM 1406 N N . GLU A 1 181 ? 14.804 -17.028 -49.691 1.00 70.56 181 GLU A N 1
ATOM 1407 C CA . GLU A 1 181 ? 15.650 -17.241 -48.512 1.00 70.56 181 GLU A CA 1
ATOM 1408 C C . GLU A 1 181 ? 16.450 -15.984 -48.155 1.00 70.56 181 GLU A C 1
ATOM 1410 O O . GLU A 1 181 ? 16.546 -15.638 -46.980 1.00 70.56 181 GLU A O 1
ATOM 1415 N N . MET A 1 182 ? 16.933 -15.239 -49.150 1.00 77.25 182 MET A N 1
ATOM 1416 C CA . MET A 1 182 ? 17.617 -13.958 -48.964 1.00 77.25 182 MET A CA 1
ATOM 1417 C C . MET A 1 182 ? 16.662 -12.869 -48.463 1.00 77.25 182 MET A C 1
ATOM 1419 O O . MET A 1 182 ? 17.034 -12.095 -47.585 1.00 77.25 182 MET A O 1
ATOM 1423 N N . ALA A 1 183 ? 15.413 -12.837 -48.938 1.00 78.69 183 ALA A N 1
ATOM 1424 C CA . ALA A 1 183 ? 14.386 -11.937 -48.415 1.00 78.69 183 ALA A CA 1
ATOM 1425 C C . ALA A 1 183 ? 14.049 -12.247 -46.947 1.00 78.69 183 ALA A C 1
ATOM 1427 O O . ALA A 1 183 ? 13.997 -11.330 -46.131 1.00 78.69 183 ALA A O 1
ATOM 1428 N N . ARG A 1 184 ? 13.909 -13.531 -46.581 1.00 78.44 184 ARG A N 1
ATOM 1429 C CA . ARG A 1 184 ? 13.736 -13.946 -45.177 1.00 78.44 184 ARG A CA 1
ATOM 1430 C C . ARG A 1 184 ? 14.956 -13.636 -44.317 1.00 78.44 184 ARG A C 1
ATOM 1432 O O . ARG A 1 184 ? 14.791 -13.230 -43.174 1.00 78.44 184 ARG A O 1
ATOM 1439 N N . ALA A 1 185 ? 16.166 -13.818 -44.844 1.00 78.50 185 ALA A N 1
ATOM 1440 C CA . ALA A 1 185 ? 17.393 -13.464 -44.139 1.00 78.50 185 ALA A CA 1
ATOM 1441 C C . ALA A 1 185 ? 17.455 -11.954 -43.867 1.00 78.50 185 ALA A C 1
ATOM 1443 O O . ALA A 1 185 ? 17.734 -11.559 -42.741 1.00 78.50 185 ALA A O 1
ATOM 1444 N N . LEU A 1 186 ? 17.090 -11.122 -44.849 1.00 84.00 186 LEU A N 1
ATOM 1445 C CA . LEU A 1 186 ? 16.992 -9.667 -44.698 1.00 84.00 186 LEU A CA 1
ATOM 1446 C C . LEU A 1 186 ? 15.888 -9.244 -43.718 1.00 84.00 186 LEU A C 1
ATOM 1448 O O . LEU A 1 186 ? 16.072 -8.292 -42.964 1.00 84.00 186 LEU A O 1
ATOM 1452 N N . GLU A 1 187 ? 14.741 -9.925 -43.704 1.00 85.00 187 GLU A N 1
ATOM 1453 C CA . GLU A 1 187 ? 13.683 -9.685 -42.712 1.00 85.00 187 GLU A CA 1
ATOM 1454 C C . GLU A 1 187 ? 14.129 -10.060 -41.296 1.00 85.00 187 GLU A C 1
ATOM 1456 O O . GLU A 1 187 ? 13.882 -9.304 -40.357 1.00 85.00 187 GLU A O 1
ATOM 1461 N N . LEU A 1 188 ? 14.819 -11.191 -41.135 1.00 85.06 188 LEU A N 1
ATOM 1462 C CA . LEU A 1 188 ? 15.372 -11.618 -39.849 1.00 85.06 188 LEU A CA 1
ATOM 1463 C C . LEU A 1 188 ? 16.490 -10.687 -39.374 1.00 85.06 188 LEU A C 1
ATOM 1465 O O . LEU A 1 188 ? 16.552 -10.378 -38.188 1.00 85.06 188 LEU A O 1
ATOM 1469 N N . GLU A 1 189 ? 17.336 -10.203 -40.280 1.00 85.75 189 GLU A N 1
ATOM 1470 C CA . GLU A 1 189 ? 18.379 -9.225 -39.974 1.00 85.75 189 GLU A CA 1
ATOM 1471 C C . GLU A 1 189 ? 17.764 -7.888 -39.538 1.00 85.75 189 GLU A C 1
ATOM 1473 O O . GLU A 1 189 ? 18.147 -7.346 -38.502 1.00 85.75 189 GLU A O 1
ATOM 1478 N N . LYS A 1 190 ? 16.720 -7.412 -40.233 1.00 89.69 190 LYS A N 1
ATOM 1479 C CA . LYS A 1 190 ? 15.935 -6.245 -39.800 1.00 89.69 190 LYS A CA 1
ATOM 1480 C C . LYS A 1 190 ? 15.323 -6.458 -38.417 1.00 89.69 190 LYS A C 1
ATOM 1482 O O . LYS A 1 190 ? 15.539 -5.630 -37.536 1.00 89.69 190 LYS A O 1
ATOM 1487 N N . ALA A 1 191 ? 14.648 -7.582 -38.187 1.00 83.62 191 ALA A N 1
ATOM 1488 C CA . ALA A 1 191 ? 14.054 -7.897 -36.889 1.00 83.62 191 ALA A CA 1
ATOM 1489 C C . ALA A 1 191 ? 15.103 -7.969 -35.764 1.00 83.62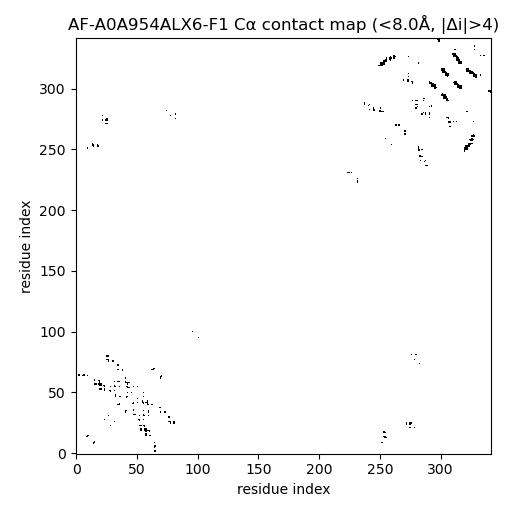 191 ALA A C 1
ATOM 1491 O O . ALA A 1 191 ? 14.846 -7.516 -34.649 1.00 83.62 191 ALA A O 1
ATOM 1492 N N . LEU A 1 192 ? 16.299 -8.493 -36.052 1.00 89.44 192 LEU A N 1
ATOM 1493 C CA . LEU A 1 192 ? 17.406 -8.539 -35.098 1.00 89.44 192 LEU A CA 1
ATOM 1494 C C . LEU A 1 192 ? 17.912 -7.128 -34.775 1.00 89.44 192 LEU A C 1
ATOM 1496 O O . LEU A 1 192 ? 18.046 -6.782 -33.603 1.00 89.44 192 LEU A O 1
ATOM 1500 N N . THR A 1 193 ? 18.108 -6.281 -35.789 1.00 87.88 193 THR A N 1
ATOM 1501 C CA . THR A 1 193 ? 18.514 -4.883 -35.576 1.00 87.88 193 THR A CA 1
ATOM 1502 C C . THR A 1 193 ? 17.463 -4.073 -34.809 1.00 87.88 193 THR A C 1
ATOM 1504 O O . THR A 1 193 ? 17.816 -3.298 -33.921 1.00 87.88 193 THR A O 1
ATOM 1507 N N . GLU A 1 194 ? 16.172 -4.285 -35.072 1.00 87.06 194 GLU A N 1
ATOM 1508 C CA . GLU A 1 194 ? 15.076 -3.653 -34.328 1.00 87.06 194 GLU A CA 1
ATOM 1509 C C . GLU A 1 194 ? 15.040 -4.124 -32.868 1.00 87.06 194 GLU A C 1
ATOM 1511 O O . GLU A 1 194 ? 14.940 -3.302 -31.954 1.00 87.06 194 GLU A O 1
ATOM 1516 N N . ALA A 1 195 ? 15.194 -5.429 -32.627 1.00 83.94 195 ALA A N 1
ATOM 1517 C CA . ALA A 1 195 ? 15.256 -5.993 -31.281 1.00 83.94 195 ALA A CA 1
ATOM 1518 C C . ALA A 1 195 ? 16.458 -5.454 -30.487 1.00 83.94 195 ALA A C 1
ATOM 1520 O O . ALA A 1 195 ? 16.314 -5.089 -29.318 1.00 83.94 195 ALA A O 1
ATOM 1521 N N . GLU A 1 196 ? 17.627 -5.331 -31.120 1.00 90.12 196 GLU A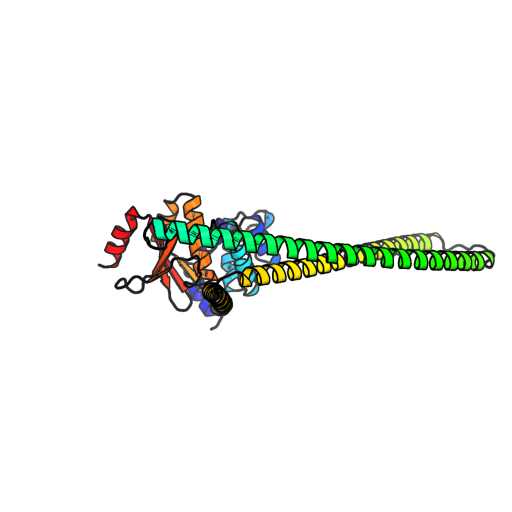 N 1
ATOM 1522 C CA . GLU A 1 196 ? 18.804 -4.717 -30.502 1.00 90.12 196 GLU A CA 1
ATOM 1523 C C . GLU A 1 196 ? 18.588 -3.237 -30.168 1.00 90.12 196 GLU A C 1
ATOM 1525 O O . GLU A 1 196 ? 19.035 -2.772 -29.117 1.00 90.12 196 GLU A O 1
ATOM 1530 N N . MET A 1 197 ? 17.899 -2.485 -31.029 1.00 88.19 197 MET A N 1
ATOM 1531 C CA . MET A 1 197 ? 17.568 -1.080 -30.775 1.00 88.19 197 MET A CA 1
ATOM 1532 C C . MET A 1 197 ? 16.602 -0.930 -29.593 1.00 88.19 197 MET A C 1
ATOM 1534 O O . MET A 1 197 ? 16.804 -0.059 -28.741 1.00 88.19 197 MET A O 1
ATOM 1538 N N . VAL A 1 198 ? 15.599 -1.808 -29.489 1.00 85.00 198 VAL A N 1
ATOM 1539 C CA . VAL A 1 198 ? 14.676 -1.855 -28.343 1.00 85.00 198 VAL A CA 1
ATOM 1540 C C . VAL A 1 198 ? 15.418 -2.219 -27.057 1.00 85.00 198 VAL A C 1
ATOM 1542 O O . VAL A 1 198 ? 15.221 -1.562 -26.034 1.00 85.00 198 VAL A O 1
ATOM 1545 N N . ASP A 1 199 ? 16.311 -3.210 -27.089 1.00 88.06 199 ASP A N 1
ATOM 1546 C CA . ASP A 1 199 ? 17.091 -3.605 -25.912 1.00 88.06 199 ASP A CA 1
ATOM 1547 C C . ASP A 1 199 ? 18.046 -2.491 -25.459 1.00 88.06 199 ASP A C 1
ATOM 1549 O O . ASP A 1 199 ? 18.087 -2.148 -24.276 1.00 88.06 199 ASP A O 1
ATOM 1553 N N . ARG A 1 200 ? 18.750 -1.830 -26.389 1.00 87.88 200 ARG A N 1
ATOM 1554 C CA . ARG A 1 200 ? 19.578 -0.653 -26.068 1.00 87.88 200 ARG A CA 1
ATOM 1555 C C . ARG A 1 200 ? 18.745 0.473 -25.459 1.00 87.88 200 ARG A C 1
ATOM 1557 O O . ARG A 1 200 ? 19.152 1.043 -24.448 1.00 87.88 200 ARG A O 1
ATOM 1564 N N . SER A 1 201 ? 17.571 0.767 -26.021 1.00 85.44 201 SER A N 1
ATOM 1565 C CA . SER A 1 201 ? 16.652 1.776 -25.479 1.00 85.44 201 SER A CA 1
ATOM 1566 C C . SER A 1 201 ? 16.189 1.424 -24.061 1.00 85.44 201 SER A C 1
ATOM 1568 O O . SER A 1 201 ? 16.239 2.264 -23.160 1.00 85.44 201 SER A O 1
ATOM 1570 N N . ASN A 1 202 ? 15.834 0.159 -23.819 1.00 80.56 202 ASN A N 1
ATOM 1571 C CA . ASN A 1 202 ? 15.444 -0.325 -22.497 1.00 80.56 202 ASN A CA 1
ATOM 1572 C C . ASN A 1 202 ? 16.595 -0.239 -21.493 1.00 80.56 202 ASN A C 1
ATOM 1574 O O . ASN A 1 202 ? 16.385 0.214 -20.369 1.00 80.56 202 ASN A O 1
ATOM 1578 N N . ARG A 1 203 ? 17.819 -0.608 -21.885 1.00 84.69 203 ARG A N 1
ATOM 1579 C CA . ARG A 1 203 ? 19.011 -0.468 -21.033 1.00 84.69 203 ARG A CA 1
ATOM 1580 C C . ARG A 1 203 ? 19.273 0.989 -20.674 1.00 84.69 203 ARG A C 1
ATOM 1582 O O . ARG A 1 203 ? 19.525 1.278 -19.506 1.00 84.69 203 ARG A O 1
ATOM 1589 N N . HIS A 1 204 ? 19.155 1.904 -21.636 1.00 86.44 204 HIS A N 1
ATOM 1590 C CA . HIS A 1 204 ? 19.260 3.338 -21.371 1.00 86.44 204 HIS A CA 1
ATOM 1591 C C . HIS A 1 204 ? 18.182 3.818 -20.400 1.00 86.44 204 HIS A C 1
ATOM 1593 O O . HIS A 1 204 ? 18.508 4.472 -19.413 1.00 86.44 204 HIS A O 1
ATOM 1599 N N . ARG A 1 205 ? 16.923 3.419 -20.604 1.00 82.00 205 ARG A N 1
ATOM 1600 C CA . ARG A 1 205 ? 15.817 3.777 -19.710 1.00 82.00 205 ARG A CA 1
ATOM 1601 C C . ARG A 1 205 ? 16.002 3.217 -18.300 1.00 82.00 205 ARG A C 1
ATOM 1603 O O . ARG A 1 205 ? 15.740 3.913 -17.325 1.00 82.00 205 ARG A O 1
ATOM 1610 N N . ILE A 1 206 ? 16.474 1.978 -18.165 1.00 81.50 206 ILE A N 1
ATOM 1611 C CA . ILE A 1 206 ? 16.786 1.371 -16.863 1.00 81.50 206 ILE A CA 1
ATOM 1612 C C . ILE A 1 206 ? 17.930 2.130 -16.184 1.00 81.50 206 ILE A C 1
ATOM 1614 O O . ILE A 1 206 ? 17.845 2.408 -14.988 1.00 81.50 206 ILE A O 1
ATOM 1618 N N . ALA A 1 207 ? 18.980 2.494 -16.924 1.00 89.25 207 ALA A N 1
ATOM 1619 C CA . ALA A 1 207 ? 20.091 3.275 -16.391 1.00 89.25 207 ALA A CA 1
ATOM 1620 C C . ALA A 1 207 ? 19.633 4.666 -15.922 1.00 89.25 207 ALA A C 1
ATOM 1622 O O . ALA A 1 207 ? 19.984 5.082 -14.818 1.00 89.25 207 ALA A O 1
ATOM 1623 N N . GLU A 1 208 ? 18.791 5.341 -16.704 1.00 88.69 208 GLU A N 1
ATOM 1624 C CA . GLU A 1 208 ? 18.206 6.639 -16.365 1.00 88.69 208 GLU A CA 1
ATOM 1625 C C . GLU A 1 208 ? 17.321 6.550 -15.114 1.00 88.69 208 GLU A C 1
ATOM 1627 O O . GLU A 1 208 ? 17.515 7.306 -14.163 1.00 88.69 208 GLU A O 1
ATOM 1632 N N . LEU A 1 209 ? 16.421 5.562 -15.048 1.00 82.38 209 LEU A N 1
ATOM 1633 C CA . LEU A 1 209 ? 15.593 5.312 -13.864 1.00 82.38 209 LEU A CA 1
ATOM 1634 C C . LEU A 1 209 ? 16.445 4.989 -12.633 1.00 82.38 209 LEU A C 1
ATOM 1636 O O . LEU A 1 209 ? 16.160 5.476 -11.543 1.00 82.38 209 LEU A O 1
ATOM 1640 N N . THR A 1 210 ? 17.516 4.211 -12.794 1.00 82.56 210 THR A N 1
ATOM 1641 C CA . THR A 1 210 ? 18.439 3.886 -11.697 1.00 82.56 210 THR A CA 1
ATOM 1642 C C . THR A 1 210 ? 19.188 5.129 -11.215 1.00 82.56 210 THR A C 1
ATOM 1644 O O . THR A 1 210 ? 19.345 5.318 -10.008 1.00 82.56 210 THR A O 1
ATOM 1647 N N . SER A 1 211 ? 19.623 6.000 -12.131 1.00 86.50 211 SER A N 1
ATOM 1648 C CA . SER A 1 211 ? 20.222 7.296 -11.788 1.00 86.50 211 SER A CA 1
ATOM 1649 C C . SER A 1 211 ? 19.227 8.164 -11.026 1.00 86.50 211 SER A C 1
ATOM 1651 O O . SER A 1 211 ? 19.542 8.674 -9.952 1.00 86.50 211 SER A O 1
ATOM 1653 N N . ARG A 1 212 ? 17.985 8.238 -11.513 1.00 87.75 212 ARG A N 1
ATOM 1654 C CA . ARG A 1 212 ? 16.925 9.016 -10.878 1.00 87.75 212 ARG A CA 1
ATOM 1655 C C . ARG A 1 212 ? 16.582 8.506 -9.481 1.00 87.75 212 ARG A C 1
ATOM 1657 O O . ARG A 1 212 ? 16.363 9.306 -8.578 1.00 87.75 212 ARG A O 1
ATOM 1664 N N . ILE A 1 213 ? 16.570 7.190 -9.276 1.00 78.50 213 ILE A N 1
ATOM 1665 C CA . ILE A 1 213 ? 16.394 6.593 -7.947 1.00 78.50 213 ILE A CA 1
ATOM 1666 C C . ILE A 1 213 ? 17.530 7.026 -7.018 1.00 78.50 213 ILE A C 1
ATOM 1668 O O . ILE A 1 213 ? 17.256 7.464 -5.906 1.00 78.50 213 ILE A O 1
ATOM 1672 N N . ARG A 1 214 ? 18.790 6.978 -7.470 1.00 87.06 214 ARG A N 1
ATOM 1673 C CA . ARG A 1 214 ? 19.939 7.416 -6.658 1.00 87.06 214 ARG A CA 1
ATOM 1674 C C . ARG A 1 214 ? 19.867 8.900 -6.300 1.00 87.06 214 ARG A C 1
ATOM 1676 O O . ARG A 1 214 ? 20.178 9.261 -5.168 1.00 87.06 214 ARG A O 1
ATOM 1683 N N . GLU A 1 215 ? 19.440 9.747 -7.233 1.00 83.31 215 GLU A N 1
ATOM 1684 C CA . GLU A 1 215 ? 19.195 11.171 -6.974 1.00 83.31 215 GLU A CA 1
ATOM 1685 C C . GLU A 1 215 ? 18.111 11.366 -5.915 1.00 83.31 215 GLU A C 1
ATOM 1687 O O . GLU A 1 215 ? 18.341 12.071 -4.937 1.00 83.31 215 GLU A O 1
ATOM 1692 N N . LEU A 1 216 ? 16.964 10.697 -6.068 1.00 79.94 216 LEU A N 1
ATOM 1693 C CA . LEU A 1 216 ? 15.859 10.774 -5.112 1.00 79.94 216 LEU A CA 1
ATOM 1694 C C . LEU A 1 216 ? 16.258 10.231 -3.737 1.00 79.94 216 LEU A C 1
ATOM 1696 O O . LEU A 1 216 ? 15.875 10.797 -2.721 1.00 79.94 216 LEU A O 1
ATOM 1700 N N . GLU A 1 217 ? 17.047 9.159 -3.673 1.00 79.50 217 GLU A N 1
ATOM 1701 C CA . GLU A 1 217 ? 17.601 8.650 -2.418 1.00 79.50 217 GLU A CA 1
ATOM 1702 C C . GLU A 1 217 ? 18.562 9.649 -1.767 1.00 79.50 217 GLU A C 1
ATOM 1704 O O . GLU A 1 217 ? 18.546 9.797 -0.545 1.00 79.50 217 GLU A O 1
ATOM 1709 N N . SER A 1 218 ? 19.390 10.334 -2.560 1.00 84.62 218 SER A N 1
ATOM 1710 C CA . SER A 1 218 ? 20.284 11.388 -2.076 1.00 84.62 218 SER A CA 1
ATOM 1711 C C . SER A 1 218 ? 19.495 12.585 -1.552 1.00 84.62 218 SER A C 1
ATOM 1713 O O . SER A 1 218 ? 19.750 13.042 -0.442 1.00 84.62 218 SER A O 1
ATOM 1715 N N . GLU A 1 219 ? 18.500 13.052 -2.304 1.00 84.12 219 GLU A N 1
ATOM 1716 C CA . GLU A 1 219 ? 17.601 14.135 -1.900 1.00 84.12 219 GLU A CA 1
ATOM 1717 C C . GLU A 1 219 ? 16.848 13.768 -0.615 1.00 84.12 219 GLU A C 1
ATOM 1719 O O . GLU A 1 219 ? 16.770 14.560 0.320 1.00 84.12 219 GLU A O 1
ATOM 1724 N N . ASN A 1 220 ? 16.363 12.531 -0.508 1.00 79.75 220 ASN A N 1
ATOM 1725 C CA . ASN A 1 220 ? 15.671 12.053 0.685 1.00 79.75 220 ASN A CA 1
ATOM 1726 C C . ASN A 1 220 ? 16.611 11.977 1.900 1.00 79.75 220 ASN A C 1
ATOM 1728 O O . ASN A 1 220 ? 16.206 12.333 3.004 1.00 79.75 220 ASN A O 1
ATOM 1732 N N . ARG A 1 221 ? 17.883 11.591 1.713 1.00 81.56 221 ARG A N 1
ATOM 1733 C CA . ARG A 1 221 ? 18.898 11.671 2.782 1.00 81.56 221 ARG A CA 1
ATOM 1734 C C . ARG A 1 221 ? 19.156 13.112 3.212 1.00 81.56 221 ARG A C 1
ATOM 1736 O O . ARG A 1 221 ? 19.178 13.376 4.411 1.00 81.56 221 ARG A O 1
ATOM 1743 N N . GLU A 1 222 ? 19.305 14.038 2.264 1.00 82.00 222 GLU A N 1
ATOM 1744 C CA . GLU A 1 222 ? 19.467 15.463 2.574 1.00 82.00 222 GLU A CA 1
ATOM 1745 C C . GLU A 1 222 ? 18.248 15.995 3.355 1.00 82.00 222 GLU A C 1
ATOM 1747 O O . GLU A 1 222 ? 18.411 16.677 4.366 1.00 82.00 222 GLU A O 1
ATOM 1752 N N . LEU A 1 223 ? 17.027 15.619 2.957 1.00 77.50 223 LEU A N 1
ATOM 1753 C CA . LEU A 1 223 ? 15.783 15.953 3.663 1.00 77.50 223 LEU A CA 1
ATOM 1754 C C . LEU A 1 223 ? 15.702 15.344 5.068 1.00 77.50 223 LEU A C 1
ATOM 1756 O O . LEU A 1 223 ? 15.233 16.002 5.998 1.00 77.50 223 LEU A O 1
ATOM 1760 N N . GLU A 1 224 ? 16.165 14.109 5.247 1.00 74.38 224 GLU A N 1
ATOM 1761 C CA . GLU A 1 224 ? 16.222 13.452 6.554 1.00 74.38 224 GLU A CA 1
ATOM 1762 C C . GLU A 1 224 ? 17.225 14.114 7.507 1.00 74.38 224 GLU A C 1
ATOM 1764 O O . GLU A 1 224 ? 16.993 14.120 8.718 1.00 74.38 224 GLU A O 1
ATOM 1769 N N . ASP A 1 225 ? 18.303 14.705 6.992 1.00 83.31 225 ASP A N 1
ATOM 1770 C CA . ASP A 1 225 ? 19.293 15.431 7.794 1.00 83.31 225 ASP A CA 1
ATOM 1771 C C . ASP A 1 225 ? 18.804 16.800 8.279 1.00 83.31 225 ASP A C 1
ATOM 1773 O O . ASP A 1 225 ? 19.308 17.311 9.281 1.00 83.31 225 ASP A O 1
ATOM 1777 N N . TYR A 1 226 ? 17.776 17.366 7.641 1.00 77.44 226 TYR A N 1
ATOM 1778 C CA . TYR A 1 226 ? 17.091 18.558 8.146 1.00 77.44 226 TYR A CA 1
ATOM 1779 C C . TYR A 1 226 ? 16.137 18.268 9.313 1.00 77.44 226 TYR A C 1
ATOM 1781 O O . TYR A 1 226 ? 15.647 19.207 9.943 1.00 77.44 226 TYR A O 1
ATOM 1789 N N . LEU A 1 227 ? 15.865 16.997 9.625 1.00 72.12 227 LEU A N 1
ATOM 1790 C CA . LEU A 1 227 ? 15.034 16.638 10.769 1.00 72.12 227 LEU A CA 1
ATOM 1791 C C . LEU A 1 227 ? 15.844 16.711 12.071 1.00 72.12 227 LEU A C 1
ATOM 1793 O O . LEU A 1 227 ? 16.990 16.250 12.118 1.00 72.12 227 LEU A O 1
ATOM 1797 N N . PRO A 1 228 ? 15.251 17.204 13.173 1.00 84.44 228 PRO A N 1
ATOM 1798 C CA . PRO A 1 228 ? 15.864 17.120 14.493 1.00 84.44 228 PRO A CA 1
ATOM 1799 C C . PRO A 1 228 ? 16.281 15.680 14.812 1.00 84.44 228 PRO A C 1
ATOM 1801 O O . PRO A 1 228 ? 15.566 14.731 14.481 1.00 84.44 228 PRO A O 1
ATOM 1804 N N . ARG A 1 229 ? 17.415 15.499 15.502 1.00 75.00 229 ARG A N 1
ATOM 1805 C CA . ARG A 1 229 ? 18.004 14.171 15.769 1.00 75.00 229 ARG A CA 1
ATOM 1806 C C . ARG A 1 229 ? 16.998 13.169 16.354 1.00 75.00 229 ARG A C 1
ATOM 1808 O O . ARG A 1 229 ? 16.973 12.025 15.912 1.00 75.00 229 ARG A O 1
ATOM 1815 N N . GLY A 1 230 ? 16.127 13.618 17.262 1.00 73.69 230 GLY A N 1
ATOM 1816 C CA . GLY A 1 230 ? 15.067 12.787 17.843 1.00 73.69 230 GLY A CA 1
ATOM 1817 C C . GLY A 1 230 ? 13.973 12.374 16.850 1.00 73.69 230 GLY A C 1
ATOM 1818 O O . GLY A 1 230 ? 13.464 11.261 16.933 1.00 73.69 230 GLY A O 1
ATOM 1819 N N . GLU A 1 231 ? 13.632 13.216 15.872 1.00 70.88 231 GLU A N 1
ATOM 1820 C CA . GLU A 1 231 ? 12.672 12.868 14.817 1.00 70.88 231 GLU A CA 1
ATOM 1821 C C . GLU A 1 231 ? 13.309 11.942 13.769 1.00 70.88 231 GLU A C 1
ATOM 1823 O O . GLU A 1 231 ? 12.682 10.978 13.329 1.00 70.88 231 GLU A O 1
ATOM 1828 N N . ARG A 1 232 ? 14.589 12.162 13.440 1.00 76.62 232 ARG A N 1
ATOM 1829 C CA . ARG A 1 232 ? 15.375 11.290 12.554 1.00 76.62 232 ARG A CA 1
ATOM 1830 C C . ARG A 1 232 ? 15.547 9.885 13.139 1.00 76.62 232 ARG A C 1
ATOM 1832 O O . ARG A 1 232 ? 15.354 8.900 12.431 1.00 76.62 232 ARG A O 1
ATOM 1839 N N . GLU A 1 233 ? 15.871 9.776 14.429 1.00 74.50 233 GLU A N 1
ATOM 1840 C CA . GLU A 1 233 ? 15.978 8.491 15.136 1.00 74.50 233 GLU A CA 1
ATOM 1841 C C . GLU A 1 233 ? 14.618 7.790 15.237 1.00 74.50 233 GLU A C 1
ATOM 1843 O O . GLU A 1 233 ? 14.534 6.606 14.914 1.00 74.50 233 GLU A O 1
ATOM 1848 N N . ARG A 1 234 ? 13.531 8.519 15.539 1.00 70.81 234 ARG A N 1
ATOM 1849 C CA . ARG A 1 234 ? 12.165 7.964 15.496 1.00 70.81 234 ARG A CA 1
ATOM 1850 C C . ARG A 1 234 ? 11.803 7.438 14.110 1.00 70.81 234 ARG A C 1
ATOM 1852 O O . ARG A 1 234 ? 11.301 6.325 14.015 1.00 70.81 234 ARG A O 1
ATOM 1859 N N . ARG A 1 235 ? 12.088 8.170 13.027 1.00 71.62 235 ARG A N 1
ATOM 1860 C CA . ARG A 1 235 ? 11.820 7.696 11.653 1.00 71.62 235 ARG A CA 1
ATOM 1861 C C . ARG A 1 235 ? 12.658 6.480 11.273 1.00 71.62 235 ARG A C 1
ATOM 1863 O O . ARG A 1 235 ? 12.126 5.556 10.664 1.00 71.62 235 ARG A O 1
ATOM 1870 N N . LYS A 1 236 ? 13.939 6.443 11.653 1.00 73.12 236 LYS A N 1
ATOM 1871 C CA . LYS A 1 236 ? 14.798 5.264 11.445 1.00 73.12 236 LYS A CA 1
ATOM 1872 C C . LYS A 1 236 ? 14.292 4.054 12.225 1.00 73.12 236 LYS A C 1
ATOM 1874 O O . LYS A 1 236 ? 14.260 2.955 11.683 1.00 73.12 236 LYS A O 1
ATOM 1879 N N . GLN A 1 237 ? 13.854 4.252 13.464 1.00 67.69 237 GLN A N 1
ATOM 1880 C CA . GLN A 1 237 ? 13.318 3.186 14.305 1.00 67.69 237 GLN A CA 1
ATOM 1881 C C . GLN A 1 237 ? 11.957 2.691 13.810 1.00 67.69 237 GLN A C 1
ATOM 1883 O O . GLN A 1 237 ? 11.719 1.490 13.805 1.00 67.69 237 GLN A O 1
ATOM 1888 N N . VAL A 1 238 ? 11.118 3.592 13.296 1.00 63.06 238 VAL A N 1
ATOM 1889 C CA . VAL A 1 238 ? 9.879 3.261 12.584 1.00 63.06 238 VAL A CA 1
ATOM 1890 C C . VAL A 1 238 ? 10.164 2.461 11.315 1.00 63.06 238 VAL A C 1
ATOM 1892 O O . VAL A 1 238 ? 9.517 1.445 11.112 1.00 63.06 238 VAL A O 1
ATOM 1895 N N . ARG A 1 239 ? 11.130 2.865 10.475 1.00 63.81 239 ARG A N 1
ATOM 1896 C CA . ARG A 1 239 ? 11.519 2.094 9.276 1.00 63.81 239 ARG A CA 1
ATOM 1897 C C . ARG A 1 239 ? 12.050 0.708 9.636 1.00 63.81 239 ARG A C 1
ATOM 1899 O O . ARG A 1 239 ? 11.707 -0.260 8.975 1.00 63.81 239 ARG A O 1
ATOM 1906 N N . LYS A 1 240 ? 12.856 0.607 10.692 1.00 59.31 240 LYS A N 1
ATOM 1907 C CA . LYS A 1 240 ? 13.402 -0.673 11.149 1.00 59.31 240 LYS A CA 1
ATOM 1908 C C . LYS A 1 240 ? 12.318 -1.580 11.741 1.00 59.31 240 LYS A C 1
ATOM 1910 O O . LYS A 1 240 ? 12.262 -2.745 11.380 1.00 59.31 240 LYS A O 1
ATOM 1915 N N . SER A 1 241 ? 11.420 -1.038 12.572 1.00 55.03 241 SER A N 1
ATOM 1916 C CA . SER A 1 241 ? 10.229 -1.758 13.059 1.00 55.03 241 SER A CA 1
ATOM 1917 C C . SER A 1 241 ? 9.322 -2.170 11.895 1.00 55.03 241 SER A C 1
ATOM 1919 O O . SER A 1 241 ? 8.840 -3.292 11.877 1.00 55.03 241 SER A O 1
ATOM 1921 N N . TYR A 1 242 ? 9.170 -1.326 10.872 1.00 53.22 242 TYR A N 1
ATOM 1922 C CA . TYR A 1 242 ? 8.423 -1.624 9.649 1.00 53.22 242 TYR A CA 1
ATOM 1923 C C . TYR A 1 242 ? 9.029 -2.785 8.849 1.00 53.22 242 TYR A C 1
ATOM 1925 O O . TYR A 1 242 ? 8.315 -3.720 8.498 1.00 53.22 242 TYR A O 1
ATOM 1933 N N . GLU A 1 243 ? 10.340 -2.766 8.593 1.00 54.25 243 GLU A N 1
ATOM 1934 C CA . GLU A 1 243 ? 11.040 -3.861 7.908 1.00 54.25 243 GLU A CA 1
ATOM 1935 C C . GLU A 1 243 ? 11.014 -5.157 8.727 1.00 54.25 243 GLU A C 1
ATOM 1937 O O . GLU A 1 243 ? 10.832 -6.239 8.169 1.00 54.25 243 GLU A O 1
ATOM 1942 N N . ASP A 1 244 ? 11.142 -5.055 10.051 1.00 51.12 244 ASP A N 1
ATOM 1943 C CA . ASP A 1 244 ? 11.018 -6.193 10.957 1.00 51.12 244 ASP A CA 1
ATOM 1944 C C . ASP A 1 244 ? 9.567 -6.709 11.026 1.00 51.12 244 ASP A C 1
ATOM 1946 O O . ASP A 1 244 ? 9.368 -7.917 11.093 1.00 51.12 244 ASP A O 1
ATOM 1950 N N . ALA A 1 245 ? 8.550 -5.845 10.950 1.00 49.78 245 ALA A N 1
ATOM 1951 C CA . ALA A 1 245 ? 7.130 -6.209 10.940 1.00 49.78 245 ALA A CA 1
ATOM 1952 C C . ALA A 1 245 ? 6.725 -6.907 9.633 1.00 49.78 245 ALA A C 1
ATOM 1954 O O . ALA A 1 245 ? 6.092 -7.962 9.683 1.00 49.78 245 ALA A O 1
ATOM 1955 N N . LEU A 1 246 ? 7.181 -6.393 8.485 1.00 48.00 246 LEU A N 1
ATOM 1956 C CA . LEU A 1 246 ? 7.046 -7.041 7.173 1.00 48.00 246 LEU A CA 1
ATOM 1957 C C . LEU A 1 246 ? 7.658 -8.446 7.157 1.00 48.00 246 LEU A C 1
ATOM 1959 O O . LEU A 1 246 ? 7.135 -9.341 6.500 1.00 48.00 246 LEU A O 1
ATOM 1963 N N . ARG A 1 247 ? 8.756 -8.651 7.897 1.00 48.94 247 ARG A N 1
ATOM 1964 C CA . ARG A 1 247 ? 9.409 -9.961 8.045 1.00 48.94 247 ARG A CA 1
ATOM 1965 C C . ARG A 1 247 ? 8.728 -10.874 9.063 1.00 48.94 247 ARG A C 1
ATOM 1967 O O . ARG A 1 247 ? 8.960 -12.079 9.012 1.00 48.94 247 ARG A O 1
ATOM 1974 N N . ARG A 1 248 ? 7.966 -10.332 10.022 1.00 50.75 248 ARG A N 1
ATOM 1975 C CA . ARG A 1 248 ? 7.567 -11.077 11.226 1.00 50.75 248 ARG A CA 1
ATOM 1976 C C . ARG A 1 248 ? 6.186 -11.694 11.197 1.00 50.75 248 ARG A C 1
ATOM 1978 O O . ARG A 1 248 ? 6.044 -12.682 11.903 1.00 50.75 248 ARG A O 1
ATOM 1985 N N . THR A 1 249 ? 5.197 -11.195 10.458 1.00 51.69 249 THR A N 1
ATOM 1986 C CA . THR A 1 249 ? 3.898 -11.894 10.308 1.00 51.69 249 THR A CA 1
ATOM 1987 C C . THR A 1 249 ? 2.936 -11.070 9.460 1.00 51.69 249 THR A C 1
ATOM 1989 O O . THR A 1 249 ? 2.506 -9.996 9.871 1.00 51.69 249 THR A O 1
ATOM 1992 N N . THR A 1 250 ? 2.514 -11.589 8.306 1.00 56.66 250 THR A N 1
ATOM 1993 C CA . THR A 1 250 ? 1.269 -11.121 7.684 1.00 56.66 250 THR A CA 1
ATOM 1994 C C . THR A 1 250 ? 0.111 -11.650 8.528 1.00 56.66 250 THR A C 1
ATOM 1996 O O . THR A 1 250 ? -0.157 -12.850 8.529 1.00 56.66 250 THR A O 1
ATOM 1999 N N . LEU A 1 251 ? -0.544 -10.776 9.294 1.00 66.62 251 LEU A N 1
ATOM 2000 C CA . LEU A 1 251 ? -1.640 -11.178 10.179 1.00 66.62 251 LEU A CA 1
ATOM 2001 C C . LEU A 1 251 ? -2.880 -11.542 9.356 1.00 66.62 251 LEU A C 1
ATOM 2003 O O . LEU A 1 251 ? -3.302 -10.767 8.500 1.00 66.62 251 LEU A O 1
ATOM 2007 N N . LEU A 1 252 ? -3.521 -12.680 9.632 1.00 69.75 252 LEU A N 1
ATOM 2008 C CA . LEU A 1 252 ? -4.787 -12.998 8.964 1.00 69.75 252 LEU A CA 1
ATOM 2009 C C . LEU A 1 252 ? -5.943 -12.241 9.609 1.00 69.75 252 LEU A C 1
ATOM 2011 O O . LEU A 1 252 ? -6.203 -12.433 10.804 1.00 69.75 252 LEU A O 1
ATOM 2015 N N . PRO A 1 253 ? -6.692 -11.435 8.842 1.00 78.31 253 PRO A N 1
ATOM 2016 C CA . PRO A 1 253 ? -7.888 -10.821 9.371 1.00 78.31 253 PRO A CA 1
ATOM 2017 C C . PRO A 1 253 ? -9.041 -11.828 9.416 1.00 78.31 253 PRO A C 1
ATOM 2019 O O . PRO A 1 253 ? -9.343 -12.520 8.444 1.00 78.31 253 PRO A O 1
ATOM 2022 N N . ARG A 1 254 ? -9.736 -11.864 10.549 1.00 82.12 254 ARG A N 1
ATOM 2023 C CA . ARG A 1 254 ? -11.044 -12.502 10.726 1.00 82.12 254 ARG A CA 1
ATOM 2024 C C . ARG A 1 254 ? -12.036 -11.424 11.116 1.00 82.12 254 ARG A C 1
ATOM 2026 O O . ARG A 1 254 ? -11.661 -10.491 11.811 1.00 82.12 254 ARG A O 1
ATOM 2033 N N . PHE A 1 255 ? -13.285 -11.543 10.696 1.00 82.50 255 PHE A N 1
ATOM 2034 C CA . PHE A 1 255 ? -14.272 -10.494 10.922 1.00 82.50 255 PHE A CA 1
ATOM 2035 C C . PHE A 1 255 ? -15.536 -11.085 11.534 1.00 82.50 255 PHE A C 1
ATOM 2037 O O . PHE A 1 255 ? -16.038 -12.114 11.078 1.00 82.50 255 PHE A O 1
ATOM 2044 N N . GLU A 1 256 ? -16.038 -10.433 12.574 1.00 86.19 256 GLU A N 1
ATOM 2045 C CA . GLU A 1 256 ? -17.309 -10.772 13.202 1.00 86.19 256 GLU A CA 1
ATOM 2046 C C . GLU A 1 256 ? -18.504 -10.318 12.357 1.00 86.19 256 GLU A C 1
ATOM 2048 O O . GLU A 1 256 ? -18.428 -9.385 11.556 1.00 86.19 256 GLU A O 1
ATOM 2053 N N . ALA A 1 257 ? -19.653 -10.960 12.566 1.00 79.19 257 ALA A N 1
ATOM 2054 C CA . ALA A 1 257 ? -20.885 -10.590 11.866 1.00 79.19 257 ALA A CA 1
ATOM 2055 C C . ALA A 1 257 ? -21.380 -9.180 12.248 1.00 79.19 257 ALA A C 1
ATOM 2057 O O . ALA A 1 257 ? -22.015 -8.501 11.444 1.00 79.19 257 ALA A O 1
ATOM 2058 N N . GLU A 1 258 ? -21.099 -8.733 13.476 1.00 83.56 258 GLU A N 1
ATOM 2059 C CA . GLU A 1 258 ? -21.389 -7.365 13.931 1.00 83.56 258 GLU A CA 1
ATOM 2060 C C . GLU A 1 258 ? -20.643 -6.323 13.104 1.00 83.56 258 GLU A C 1
ATOM 2062 O O . GLU A 1 258 ? -21.276 -5.395 12.608 1.00 83.56 258 GLU A O 1
ATOM 2067 N N . PHE A 1 259 ? -19.351 -6.540 12.846 1.00 88.69 259 PHE A N 1
ATOM 2068 C CA . PHE A 1 259 ? -18.551 -5.643 12.020 1.00 88.69 259 PHE A CA 1
ATOM 2069 C C . PHE A 1 259 ? -19.182 -5.382 10.649 1.00 88.69 259 PHE A C 1
ATOM 2071 O O . PHE A 1 259 ? -19.257 -4.232 10.230 1.00 88.69 259 PHE A O 1
ATOM 2078 N N . PHE A 1 260 ? -19.671 -6.412 9.951 1.00 80.88 260 PHE A N 1
ATOM 2079 C CA . PHE A 1 260 ? -20.283 -6.204 8.633 1.00 80.88 260 PHE A CA 1
ATOM 2080 C C . PHE A 1 260 ? -21.554 -5.374 8.697 1.00 80.88 260 PHE A C 1
ATOM 2082 O O . PHE A 1 260 ? -21.730 -4.492 7.862 1.00 80.88 260 PHE A O 1
ATOM 2089 N N . ARG A 1 261 ? -22.396 -5.607 9.708 1.00 83.19 261 ARG A N 1
ATOM 2090 C CA . ARG A 1 261 ? -23.604 -4.802 9.921 1.00 83.19 261 ARG A CA 1
ATOM 2091 C C . ARG A 1 261 ? -23.248 -3.336 10.150 1.00 83.19 261 ARG A C 1
ATOM 2093 O O . ARG A 1 261 ? -23.863 -2.459 9.553 1.00 83.19 261 ARG A O 1
ATOM 2100 N N . SER A 1 262 ? -22.221 -3.077 10.954 1.00 87.00 262 SER A N 1
ATOM 2101 C CA . SER A 1 262 ? -21.759 -1.716 11.222 1.00 87.00 262 SER A CA 1
ATOM 2102 C C . SER A 1 262 ? -21.131 -1.065 9.991 1.00 87.00 262 SER A C 1
ATOM 2104 O O . SER A 1 262 ? -21.442 0.081 9.692 1.00 87.00 262 SER A O 1
ATOM 2106 N N . VAL A 1 263 ? -20.304 -1.787 9.228 1.00 85.81 263 VAL A N 1
ATOM 2107 C CA . VAL A 1 263 ? -19.676 -1.277 7.997 1.00 85.81 263 VAL A CA 1
ATOM 2108 C C . VAL A 1 263 ? -20.700 -0.998 6.901 1.00 85.81 263 VAL A C 1
ATOM 2110 O O . VAL A 1 263 ? -20.545 -0.028 6.165 1.00 85.81 263 VAL A O 1
ATOM 2113 N N . GLU A 1 264 ? -21.742 -1.816 6.769 1.00 82.56 264 GLU A N 1
ATOM 2114 C CA . GLU A 1 264 ? -22.805 -1.606 5.777 1.00 82.56 264 GLU A CA 1
ATOM 2115 C C . GLU A 1 264 ? -23.629 -0.347 6.048 1.00 82.56 264 GLU A C 1
ATOM 2117 O O . GLU A 1 264 ? -24.097 0.282 5.100 1.00 82.56 264 GLU A O 1
ATOM 2122 N N . ALA A 1 265 ? -23.735 0.069 7.313 1.00 83.81 265 ALA A N 1
ATOM 2123 C CA . ALA A 1 265 ? -24.370 1.326 7.692 1.00 83.81 265 ALA A CA 1
ATOM 2124 C C . ALA A 1 265 ? -23.516 2.573 7.376 1.00 83.81 265 ALA A C 1
ATOM 2126 O O . ALA A 1 265 ? -24.031 3.689 7.432 1.00 83.81 265 ALA A O 1
ATOM 2127 N N . LEU A 1 266 ? -22.229 2.410 7.042 1.00 84.31 266 LEU A N 1
ATOM 2128 C CA . LEU A 1 266 ? -21.310 3.518 6.771 1.00 84.31 266 LEU A CA 1
ATOM 2129 C C . LEU A 1 266 ? -21.366 4.009 5.318 1.00 84.31 266 LEU A C 1
ATOM 2131 O O . LEU A 1 266 ? -21.590 3.257 4.357 1.00 84.31 266 LEU A O 1
ATOM 2135 N N . GLN A 1 267 ? -21.027 5.285 5.129 1.00 87.31 267 GLN A N 1
ATOM 2136 C CA . GLN A 1 267 ? -20.850 5.853 3.796 1.00 87.31 267 GLN A CA 1
ATOM 2137 C C . GLN A 1 267 ? -19.667 5.203 3.061 1.00 87.31 267 GLN A C 1
ATOM 2139 O O . GLN A 1 267 ? -18.736 4.680 3.671 1.00 87.31 267 GLN A O 1
ATOM 2144 N N . VAL A 1 268 ? -19.665 5.252 1.723 1.00 79.25 268 VAL A N 1
ATOM 2145 C CA . VAL A 1 268 ? -18.610 4.631 0.889 1.00 79.25 268 VAL A CA 1
ATOM 2146 C C . VAL A 1 268 ? -17.207 5.118 1.282 1.00 79.25 268 VAL A C 1
ATOM 2148 O O . VAL A 1 268 ? -16.278 4.316 1.389 1.00 79.25 268 VAL A O 1
ATOM 2151 N N . ALA A 1 269 ? -17.052 6.418 1.549 1.00 80.94 269 ALA A N 1
ATOM 2152 C CA . ALA A 1 269 ? -15.777 7.002 1.961 1.00 80.94 269 ALA A CA 1
ATOM 2153 C C . ALA A 1 269 ? -15.296 6.465 3.323 1.00 80.94 269 ALA A C 1
ATOM 2155 O O . ALA A 1 269 ? -14.130 6.096 3.468 1.00 80.94 269 ALA A O 1
ATOM 2156 N N . GLU A 1 270 ? -16.197 6.356 4.300 1.00 84.75 270 GLU A N 1
ATOM 2157 C CA . GLU A 1 270 ? -15.902 5.814 5.632 1.00 84.75 270 GLU A CA 1
ATOM 2158 C C . GLU A 1 270 ? -15.567 4.321 5.567 1.00 84.75 270 GLU A C 1
ATOM 2160 O O . GLU A 1 270 ? -14.597 3.878 6.180 1.00 84.75 270 GLU A O 1
ATOM 2165 N N . ARG A 1 271 ? -16.303 3.545 4.758 1.00 83.75 271 ARG A N 1
ATOM 2166 C CA . ARG A 1 271 ? -15.992 2.131 4.496 1.00 83.75 271 ARG A CA 1
ATOM 2167 C C . ARG A 1 271 ? -14.570 1.974 3.977 1.00 83.75 271 ARG A C 1
ATOM 2169 O O . ARG A 1 271 ? -13.806 1.159 4.492 1.00 83.75 271 ARG A O 1
ATOM 2176 N N . ARG A 1 272 ? -14.180 2.799 3.002 1.00 81.00 272 ARG A N 1
ATOM 2177 C CA . ARG A 1 272 ? -12.817 2.789 2.461 1.00 81.00 272 ARG A CA 1
ATOM 2178 C C . ARG A 1 272 ? -11.780 3.121 3.534 1.00 81.00 272 ARG A C 1
ATOM 2180 O O . ARG A 1 272 ? -10.753 2.449 3.594 1.00 81.00 272 ARG A O 1
ATOM 2187 N N . GLN A 1 273 ? -12.041 4.098 4.404 1.00 84.69 273 GLN A N 1
ATOM 2188 C CA . GLN A 1 273 ? -11.154 4.436 5.528 1.00 84.69 273 GLN A CA 1
ATOM 2189 C C . GLN A 1 273 ? -11.019 3.279 6.527 1.00 84.69 273 GLN A C 1
ATOM 2191 O O . GLN A 1 273 ? -9.908 2.974 6.964 1.00 84.69 273 GLN A O 1
ATOM 2196 N N . VAL A 1 274 ? -12.120 2.589 6.839 1.00 88.38 274 VAL A N 1
ATOM 2197 C CA . VAL A 1 274 ? -12.126 1.406 7.711 1.00 88.38 274 VAL A CA 1
ATOM 2198 C C . VAL A 1 274 ? -11.247 0.303 7.138 1.00 88.38 274 VAL A C 1
ATOM 2200 O O . VAL A 1 274 ? -10.314 -0.152 7.803 1.00 88.38 274 VAL A O 1
ATOM 2203 N N . PHE A 1 275 ? -11.484 -0.084 5.885 1.00 84.94 275 PHE A N 1
ATOM 2204 C CA . PHE A 1 275 ? -10.685 -1.121 5.238 1.00 84.94 275 PHE A CA 1
ATOM 2205 C C . PHE A 1 275 ? -9.225 -0.698 5.057 1.00 84.94 275 PHE A C 1
ATOM 2207 O O . PHE A 1 275 ? -8.336 -1.521 5.246 1.00 84.94 275 PHE A O 1
ATOM 2214 N N . THR A 1 276 ? -8.953 0.584 4.797 1.00 81.50 276 THR A N 1
ATOM 2215 C CA . THR A 1 276 ? -7.587 1.133 4.733 1.00 81.50 276 THR A CA 1
ATOM 2216 C C . THR A 1 276 ? -6.861 0.973 6.068 1.00 81.50 276 THR A C 1
ATOM 2218 O O . THR A 1 276 ? -5.709 0.544 6.103 1.00 81.50 276 THR A O 1
ATOM 2221 N N . ALA A 1 277 ? -7.523 1.285 7.183 1.00 86.25 277 ALA A N 1
ATOM 2222 C CA . ALA A 1 277 ? -6.945 1.129 8.513 1.00 86.25 277 ALA A CA 1
ATOM 2223 C C . ALA A 1 277 ? -6.714 -0.351 8.870 1.00 86.25 277 ALA A C 1
ATOM 2225 O O . ALA A 1 277 ? -5.676 -0.687 9.438 1.00 86.25 277 ALA A O 1
ATOM 2226 N N . ILE A 1 278 ? -7.628 -1.244 8.478 1.00 87.38 278 ILE A N 1
ATOM 2227 C CA . ILE A 1 278 ? -7.468 -2.697 8.648 1.00 87.38 278 ILE A CA 1
ATOM 2228 C C . ILE A 1 278 ? -6.302 -3.223 7.811 1.00 87.38 278 ILE A C 1
ATOM 2230 O O . ILE A 1 278 ? -5.474 -3.965 8.329 1.00 87.38 278 ILE A O 1
ATOM 2234 N N . ALA A 1 279 ? -6.182 -2.801 6.552 1.00 79.88 279 ALA A N 1
ATOM 2235 C CA . ALA A 1 279 ? -5.066 -3.183 5.695 1.00 79.88 279 ALA A CA 1
ATOM 2236 C C . ALA A 1 279 ? -3.726 -2.722 6.284 1.00 79.88 279 ALA A C 1
ATOM 2238 O O . ALA A 1 279 ? -2.795 -3.515 6.372 1.00 79.88 279 ALA A O 1
ATOM 2239 N N . ARG A 1 280 ? -3.644 -1.483 6.791 1.00 79.00 280 ARG A N 1
ATOM 2240 C CA . ARG A 1 280 ? -2.453 -1.001 7.513 1.00 79.00 280 ARG A CA 1
ATOM 2241 C C . ARG A 1 280 ? -2.128 -1.874 8.724 1.00 79.00 280 ARG A C 1
ATOM 2243 O O . ARG A 1 280 ? -0.966 -2.185 8.945 1.00 79.00 280 ARG A O 1
ATOM 2250 N N . LEU A 1 281 ? -3.140 -2.274 9.496 1.00 83.69 281 LEU A N 1
ATOM 2251 C CA . LEU A 1 281 ? -2.945 -3.112 10.680 1.00 83.69 281 LEU A CA 1
ATOM 2252 C C . LEU A 1 281 ? -2.415 -4.502 10.307 1.00 83.69 281 LEU A C 1
ATOM 2254 O O . LEU A 1 281 ? -1.542 -5.020 10.994 1.00 83.69 281 LEU A O 1
ATOM 2258 N N . ILE A 1 282 ? -2.930 -5.090 9.228 1.00 79.31 282 ILE A N 1
ATOM 2259 C CA . ILE A 1 282 ? -2.517 -6.409 8.734 1.00 79.31 282 ILE A CA 1
ATOM 2260 C C . ILE A 1 282 ? -1.086 -6.383 8.194 1.00 79.31 282 ILE A C 1
ATOM 2262 O O . ILE A 1 282 ? -0.307 -7.284 8.491 1.00 79.31 282 ILE A O 1
ATOM 2266 N N . LEU A 1 283 ? -0.763 -5.369 7.388 1.00 68.94 283 LEU A N 1
ATOM 2267 C CA . LEU A 1 283 ? 0.510 -5.283 6.672 1.00 68.94 283 LEU A CA 1
ATOM 2268 C C . LEU A 1 283 ? 1.653 -4.808 7.566 1.00 68.94 283 LEU A C 1
ATOM 2270 O O . LEU A 1 283 ? 2.779 -5.270 7.424 1.00 68.94 283 LEU A O 1
ATOM 2274 N N . PHE A 1 284 ? 1.365 -3.879 8.477 1.00 70.44 284 PHE A N 1
ATOM 2275 C CA . PHE A 1 284 ? 2.394 -3.151 9.221 1.00 70.44 284 PHE A CA 1
ATOM 2276 C C . PHE A 1 284 ? 2.299 -3.341 10.736 1.00 70.44 284 PHE A C 1
ATOM 2278 O O . PHE A 1 284 ? 3.140 -2.838 11.480 1.00 70.44 284 PHE A O 1
ATOM 2285 N N . GLY A 1 285 ? 1.271 -4.039 11.215 1.00 75.25 285 GLY A N 1
ATOM 2286 C CA . GLY A 1 285 ? 1.026 -4.220 12.638 1.00 75.25 285 GLY A CA 1
ATOM 2287 C C . GLY A 1 285 ? 0.529 -2.956 13.348 1.00 75.25 285 GLY A C 1
ATOM 2288 O O . GLY A 1 285 ? 0.290 -1.899 12.764 1.00 75.25 285 GLY A O 1
ATOM 2289 N N . SER A 1 286 ? 0.357 -3.074 14.666 1.00 79.38 286 SER A N 1
ATOM 2290 C CA . SER A 1 286 ? -0.169 -2.010 15.534 1.00 79.38 286 SER A CA 1
ATOM 2291 C C . SER A 1 286 ? 0.787 -0.832 15.750 1.00 79.38 286 SER A C 1
ATOM 2293 O O . SER A 1 286 ? 0.365 0.190 16.281 1.00 79.38 286 SER A O 1
ATOM 2295 N N . GLU A 1 287 ? 2.058 -0.975 15.373 1.00 72.19 287 GLU A N 1
ATOM 2296 C CA . GLU A 1 287 ? 3.104 0.042 15.560 1.00 72.19 287 GLU A CA 1
ATOM 2297 C C . GLU A 1 287 ? 3.185 1.042 14.398 1.00 72.19 287 GLU A C 1
ATOM 2299 O O . GLU A 1 287 ? 3.969 1.990 14.449 1.00 72.19 287 GLU A O 1
ATOM 2304 N N . TYR A 1 288 ? 2.379 0.860 13.345 1.00 75.00 288 TYR A N 1
ATOM 2305 C CA . TYR A 1 288 ? 2.421 1.738 12.182 1.00 75.00 288 TYR A CA 1
ATOM 2306 C C . TYR A 1 288 ? 2.111 3.197 12.572 1.00 75.00 288 TYR A C 1
ATOM 2308 O O . TYR A 1 288 ? 1.048 3.451 13.138 1.00 75.00 288 TYR A O 1
ATOM 2316 N N . PRO A 1 289 ? 2.957 4.189 12.223 1.00 68.38 289 PRO A N 1
ATOM 2317 C CA . PRO A 1 289 ? 2.848 5.554 12.758 1.00 68.38 289 PRO A CA 1
ATOM 2318 C C . PRO A 1 289 ? 1.520 6.264 12.496 1.00 68.38 289 PRO A C 1
ATOM 2320 O O . PRO A 1 289 ? 1.125 7.138 13.262 1.00 68.38 289 PRO A O 1
ATOM 2323 N N . SER A 1 290 ? 0.840 5.930 11.396 1.00 76.00 290 SER A N 1
ATOM 2324 C CA . SER A 1 290 ? -0.462 6.531 11.074 1.00 76.00 290 SER A CA 1
ATOM 2325 C C . SER A 1 290 ? -1.648 5.798 11.710 1.00 76.00 290 SER A C 1
ATOM 2327 O O . SER A 1 290 ? -2.770 6.301 11.658 1.00 76.00 290 SER A O 1
ATOM 2329 N N . LEU A 1 291 ? -1.425 4.630 12.324 1.00 82.31 291 LEU A N 1
ATOM 2330 C CA . LEU A 1 291 ? -2.439 3.931 13.102 1.00 82.31 291 LEU A CA 1
ATOM 2331 C C . LEU A 1 291 ? -2.417 4.440 14.537 1.00 82.31 291 LEU A C 1
ATOM 2333 O O . LEU A 1 291 ? -1.510 4.161 15.315 1.00 82.31 291 LEU A O 1
ATOM 2337 N N . GLN A 1 292 ? -3.477 5.144 14.921 1.00 88.12 292 GLN A N 1
ATOM 2338 C CA . GLN A 1 292 ? -3.680 5.526 16.316 1.00 88.12 292 GLN A CA 1
ATOM 2339 C C . GLN A 1 292 ? -4.204 4.323 17.106 1.00 88.12 292 GLN A C 1
ATOM 2341 O O . GLN A 1 292 ? -5.408 4.185 17.347 1.00 88.12 292 GLN A O 1
ATOM 2346 N N . PHE A 1 293 ? -3.286 3.427 17.454 1.00 91.06 293 PHE A N 1
ATOM 2347 C CA . PHE A 1 293 ? -3.549 2.229 18.237 1.00 91.06 293 PHE A CA 1
ATOM 2348 C C . PHE A 1 293 ? -3.785 2.564 19.716 1.00 91.06 293 PHE A C 1
ATOM 2350 O O . PHE A 1 293 ? -3.088 3.381 20.318 1.00 91.06 293 PHE A O 1
ATOM 2357 N N . LYS A 1 294 ? -4.768 1.901 20.327 1.00 92.56 294 LYS A N 1
ATOM 2358 C CA . LYS A 1 294 ? -5.051 1.982 21.760 1.00 92.56 294 LYS A CA 1
ATOM 2359 C C . LYS A 1 294 ? -5.493 0.622 22.288 1.00 92.56 294 LYS A C 1
ATOM 2361 O O . LYS A 1 294 ? -6.569 0.146 21.925 1.00 92.56 294 LYS A O 1
ATOM 2366 N N . SER A 1 295 ? -4.704 0.050 23.195 1.00 91.00 295 SER A N 1
ATOM 2367 C CA . SER A 1 295 ? -5.110 -1.113 23.991 1.00 91.00 295 SER A CA 1
ATOM 2368 C C . SER A 1 295 ? -6.138 -0.696 25.049 1.00 91.00 295 SER A C 1
ATOM 2370 O O . SER A 1 295 ? -5.959 0.317 25.737 1.00 91.00 295 SER A O 1
ATOM 2372 N N . LEU A 1 296 ? -7.239 -1.442 25.161 1.00 90.19 296 LEU A N 1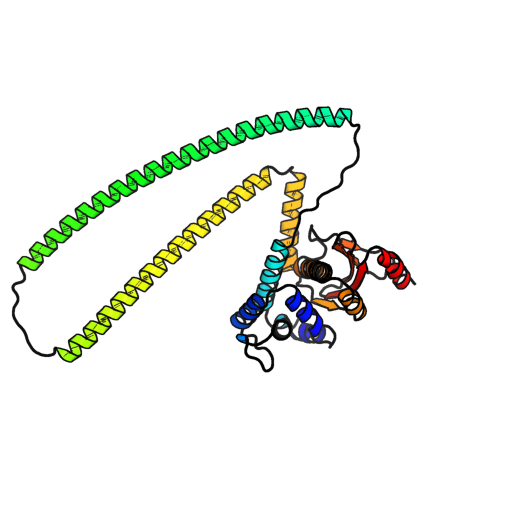
ATOM 2373 C CA . LEU A 1 296 ? -8.337 -1.131 26.070 1.00 90.19 296 LEU A CA 1
ATOM 2374 C C . LEU A 1 296 ? -8.243 -2.008 27.325 1.00 90.19 296 LEU A C 1
ATOM 2376 O O . LEU A 1 296 ? -8.526 -3.208 27.321 1.00 90.19 296 LEU A O 1
ATOM 2380 N N . LYS A 1 297 ? -7.842 -1.386 28.438 1.00 84.94 297 LYS A N 1
ATOM 2381 C CA . LYS A 1 297 ? -7.752 -2.057 29.741 1.00 84.94 297 LYS A CA 1
ATOM 2382 C C . LYS A 1 297 ? -9.140 -2.507 30.218 1.00 84.94 297 LYS A C 1
ATOM 2384 O O . LYS A 1 297 ? -10.109 -1.761 30.086 1.00 84.94 297 LYS A O 1
ATOM 2389 N N . GLY A 1 298 ? -9.214 -3.712 30.790 1.00 80.12 298 GLY A N 1
ATOM 2390 C CA . GLY A 1 298 ? -10.441 -4.263 31.385 1.00 80.12 298 GLY A CA 1
ATOM 2391 C C . GLY A 1 298 ? -11.488 -4.764 30.384 1.00 80.12 298 GLY A C 1
ATOM 2392 O O . GLY A 1 298 ? -12.638 -4.931 30.760 1.00 80.12 298 GLY A O 1
ATOM 2393 N N . THR A 1 299 ? -11.115 -4.983 29.118 1.00 80.62 299 THR A N 1
ATOM 2394 C CA . THR A 1 299 ? -12.034 -5.456 28.061 1.00 80.62 299 THR A CA 1
ATOM 2395 C C . THR A 1 299 ? -11.550 -6.749 27.403 1.00 80.62 299 THR A C 1
ATOM 2397 O O . THR A 1 299 ? -11.549 -6.861 26.186 1.00 80.62 299 THR A O 1
ATOM 2400 N N . GLY A 1 300 ? -11.038 -7.704 28.187 1.00 79.75 300 GLY A N 1
ATOM 2401 C CA . GLY A 1 300 ? -10.666 -9.031 27.668 1.00 79.75 300 GLY A CA 1
ATOM 2402 C C . GLY A 1 300 ? -9.610 -9.026 26.550 1.00 79.75 300 GLY A C 1
ATOM 2403 O O . GLY A 1 300 ? -9.676 -9.847 25.644 1.00 79.75 300 GLY A O 1
ATOM 2404 N N . GLY A 1 301 ? -8.666 -8.078 26.569 1.00 87.00 301 GLY A N 1
ATOM 2405 C CA . GLY A 1 301 ? -7.608 -7.977 25.552 1.00 87.00 301 GLY A CA 1
ATOM 2406 C C . GLY A 1 301 ? -8.003 -7.240 24.264 1.00 87.00 301 GLY A C 1
ATOM 2407 O O . GLY A 1 301 ? -7.219 -7.213 23.315 1.00 87.00 301 GLY A O 1
ATOM 2408 N N . ILE A 1 302 ? -9.180 -6.606 24.219 1.00 93.31 302 ILE A N 1
ATOM 2409 C CA . ILE A 1 302 ? -9.599 -5.806 23.063 1.00 93.31 302 ILE A CA 1
ATOM 2410 C C . ILE A 1 302 ? -8.673 -4.595 22.879 1.00 93.31 302 ILE A C 1
ATOM 2412 O O . ILE A 1 302 ? -8.280 -3.895 23.815 1.00 93.31 302 ILE A O 1
ATOM 2416 N N . SER A 1 303 ? -8.343 -4.332 21.623 1.00 94.69 303 SER A N 1
ATOM 2417 C CA . SER A 1 303 ? -7.618 -3.156 21.163 1.00 94.69 303 SER A CA 1
ATOM 2418 C C . SER A 1 303 ? -8.461 -2.378 20.159 1.00 94.69 303 SER A C 1
ATOM 2420 O O . SER A 1 303 ? -9.432 -2.887 19.601 1.00 94.69 303 SER A O 1
ATOM 2422 N N . SER A 1 304 ? -8.108 -1.115 19.940 1.00 95.19 304 SER A N 1
ATOM 2423 C CA . SER A 1 304 ? -8.764 -0.271 18.945 1.00 95.19 304 SER A CA 1
ATOM 2424 C C . SER A 1 304 ? -7.755 0.479 18.090 1.00 95.19 304 SER A C 1
ATOM 2426 O O . SER A 1 304 ? -6.696 0.869 18.580 1.00 95.19 304 SER A O 1
ATOM 2428 N N . ILE A 1 305 ? -8.103 0.709 16.828 1.00 94.94 305 ILE A N 1
ATOM 2429 C CA . ILE A 1 305 ? -7.410 1.637 15.927 1.00 94.94 305 ILE A CA 1
ATOM 2430 C C . ILE A 1 305 ? -8.398 2.686 15.427 1.00 94.94 305 ILE A C 1
ATOM 2432 O O . ILE A 1 305 ? -9.595 2.420 15.287 1.00 94.94 305 ILE A O 1
ATOM 2436 N N . ARG A 1 306 ? -7.905 3.895 15.165 1.00 93.06 306 ARG A N 1
ATOM 2437 C CA . ARG A 1 306 ? -8.696 4.958 14.542 1.00 93.06 306 ARG A CA 1
ATOM 2438 C C . ARG A 1 306 ? -8.647 4.828 13.016 1.00 93.06 306 ARG A C 1
ATOM 2440 O O . ARG A 1 306 ? -7.557 4.787 12.452 1.00 93.06 306 ARG A O 1
ATOM 2447 N N . ALA A 1 307 ? -9.813 4.789 12.373 1.00 89.00 307 ALA A N 1
ATOM 2448 C CA . ALA A 1 307 ? -9.949 4.843 10.915 1.00 89.00 307 ALA A CA 1
ATOM 2449 C C . ALA A 1 307 ? -10.080 6.288 10.405 1.00 89.00 307 ALA A C 1
ATOM 2451 O O . ALA A 1 307 ? -9.515 6.630 9.371 1.00 89.00 307 ALA A O 1
ATOM 2452 N N . SER A 1 308 ? -10.780 7.142 11.158 1.00 89.12 308 SER A N 1
ATOM 2453 C CA . SER A 1 308 ? -10.924 8.585 10.914 1.00 89.12 308 SER A CA 1
ATOM 2454 C C . SER A 1 308 ? -11.242 9.324 12.221 1.00 89.12 308 SER A C 1
ATOM 2456 O O . SER A 1 308 ? -11.370 8.691 13.268 1.00 89.12 308 SER A O 1
ATOM 2458 N N . GLU A 1 309 ? -11.351 10.656 12.208 1.00 83.69 309 GLU A N 1
ATOM 2459 C CA . GLU A 1 309 ? -11.502 11.483 13.421 1.00 83.69 309 GLU A CA 1
ATOM 2460 C C . GLU A 1 309 ? -12.634 11.014 14.362 1.00 83.69 309 GLU A C 1
ATOM 2462 O O . GLU A 1 309 ? -12.462 10.997 15.588 1.00 83.69 309 GLU A O 1
ATOM 2467 N N . GLY A 1 310 ? -13.736 10.517 13.790 1.00 88.62 310 GLY A N 1
ATOM 2468 C CA . GLY A 1 310 ? -14.886 9.977 14.516 1.00 88.62 310 GLY A CA 1
ATOM 2469 C C . GLY A 1 310 ? -15.018 8.452 14.513 1.00 88.62 310 GLY A C 1
ATOM 2470 O O . GLY A 1 310 ? -15.868 7.934 15.224 1.00 88.62 310 GLY A O 1
ATOM 2471 N N . LEU A 1 311 ? -14.199 7.707 13.769 1.00 93.62 311 LEU A N 1
ATOM 2472 C CA . LEU A 1 311 ? -14.443 6.285 13.506 1.00 93.62 311 LEU A CA 1
ATOM 2473 C C . LEU A 1 311 ? -13.351 5.399 14.101 1.00 93.62 311 LEU A C 1
ATOM 2475 O O . LEU A 1 311 ? -12.162 5.560 13.805 1.00 93.62 311 LEU A O 1
ATOM 2479 N N . ARG A 1 312 ? -13.753 4.437 14.937 1.00 95.19 312 ARG A N 1
ATOM 2480 C CA . ARG A 1 312 ? -12.852 3.443 15.534 1.00 95.19 312 ARG A CA 1
ATOM 2481 C C . ARG A 1 312 ? -13.214 2.034 15.109 1.00 95.19 312 ARG A C 1
ATOM 2483 O O . ARG A 1 312 ? -14.384 1.713 14.944 1.00 95.19 312 ARG A O 1
ATOM 2490 N N . ILE A 1 313 ? -12.188 1.201 15.000 1.00 95.56 313 ILE A N 1
ATOM 2491 C CA . ILE A 1 313 ? -12.287 -0.233 14.743 1.00 95.56 313 ILE A CA 1
ATOM 2492 C C . ILE A 1 313 ? -11.782 -0.951 15.984 1.00 95.56 313 ILE A C 1
ATOM 2494 O O . ILE A 1 313 ? -10.709 -0.615 16.491 1.00 95.56 313 ILE A O 1
ATOM 2498 N N . TYR A 1 314 ? -12.543 -1.928 16.458 1.00 95.50 314 TYR A N 1
ATOM 2499 C CA . TYR A 1 314 ? -12.223 -2.741 17.622 1.00 95.50 314 TYR A CA 1
ATOM 2500 C C . TYR A 1 314 ? -11.835 -4.144 17.183 1.00 95.50 314 TYR A C 1
ATOM 2502 O O . TYR A 1 314 ? -12.480 -4.735 16.317 1.00 95.50 314 TYR A O 1
ATOM 2510 N N . PHE A 1 315 ? -10.782 -4.684 17.782 1.00 94.25 315 PHE A N 1
ATOM 2511 C CA . PHE A 1 315 ? -10.262 -5.993 17.418 1.00 94.25 315 PHE A CA 1
ATOM 2512 C C . PHE A 1 315 ? -9.559 -6.677 18.584 1.00 94.25 315 PHE A C 1
ATOM 2514 O O . PHE A 1 315 ? -9.109 -6.032 19.531 1.00 94.25 315 PHE A O 1
ATOM 2521 N N . VAL A 1 316 ? -9.427 -7.993 18.482 1.00 90.94 316 VAL A N 1
ATOM 2522 C CA . VAL A 1 316 ? -8.561 -8.811 19.332 1.00 90.94 316 VAL A CA 1
ATOM 2523 C C . VAL A 1 316 ? -7.418 -9.318 18.470 1.00 90.94 316 VAL A C 1
ATOM 2525 O O . VAL A 1 316 ? -7.634 -9.785 17.352 1.00 90.94 316 VAL A O 1
ATOM 2528 N N . ARG A 1 317 ? -6.193 -9.202 18.976 1.00 86.00 317 ARG A N 1
ATOM 2529 C CA . ARG A 1 317 ? -4.997 -9.701 18.301 1.00 86.00 317 ARG A CA 1
ATOM 2530 C C . ARG A 1 317 ? -4.506 -10.958 19.010 1.00 86.00 317 ARG A C 1
ATOM 2532 O O . ARG A 1 317 ? -4.340 -10.941 20.226 1.00 86.00 317 ARG A O 1
ATOM 2539 N N . THR A 1 318 ? -4.260 -12.010 18.241 1.00 81.19 318 THR A N 1
ATOM 2540 C CA . THR A 1 318 ? -3.471 -13.177 18.656 1.00 81.19 318 THR A CA 1
ATOM 2541 C C . THR A 1 318 ? -2.111 -13.144 17.952 1.00 81.19 318 THR A C 1
ATOM 2543 O O . THR A 1 318 ? -1.803 -12.166 17.269 1.00 81.19 318 THR A O 1
ATOM 2546 N N . GLU A 1 319 ? -1.280 -14.175 18.132 1.00 72.38 319 GLU A N 1
ATOM 2547 C CA . GLU A 1 319 ? 0.051 -14.247 17.505 1.00 72.38 319 GLU A CA 1
ATOM 2548 C C . GLU A 1 319 ? -0.024 -14.077 15.978 1.00 72.38 319 GLU A C 1
ATOM 2550 O O . GLU A 1 319 ? 0.634 -13.191 15.436 1.00 72.38 319 GLU A O 1
ATOM 2555 N N . ASP A 1 320 ? -0.926 -14.814 15.319 1.00 70.56 320 ASP A N 1
ATOM 2556 C CA . ASP A 1 320 ? -0.992 -14.872 13.850 1.00 70.56 320 ASP A CA 1
ATOM 2557 C C . ASP A 1 320 ? -2.274 -14.282 13.244 1.00 70.56 320 ASP A C 1
ATOM 2559 O O . ASP A 1 320 ? -2.405 -14.164 12.022 1.00 70.56 320 ASP A O 1
ATOM 2563 N N . THR A 1 321 ? -3.261 -13.925 14.073 1.00 76.25 321 THR A N 1
ATOM 2564 C CA . THR A 1 321 ? -4.571 -13.478 13.581 1.00 76.25 321 THR A CA 1
ATOM 2565 C C . THR A 1 321 ? -5.043 -12.198 14.247 1.00 76.25 321 THR A C 1
ATOM 2567 O O . THR A 1 321 ? -4.732 -11.900 15.402 1.00 76.25 321 THR A O 1
ATOM 2570 N N . VAL A 1 322 ? -5.843 -11.442 13.506 1.00 86.25 322 VAL A N 1
ATOM 2571 C CA . VAL A 1 322 ? -6.547 -10.264 14.003 1.00 86.25 322 VAL A CA 1
ATOM 2572 C C . VAL A 1 322 ? -8.036 -10.498 13.815 1.00 86.25 322 VAL A C 1
ATOM 2574 O O . VAL A 1 322 ? -8.528 -10.519 12.691 1.00 86.25 322 VAL A O 1
ATOM 2577 N N . LEU A 1 323 ? -8.762 -10.665 14.917 1.00 89.81 323 LEU A N 1
ATOM 2578 C CA . LEU A 1 323 ? -10.217 -10.755 14.916 1.00 89.81 323 LEU A CA 1
ATOM 2579 C C . LEU A 1 323 ? -10.815 -9.351 15.038 1.00 89.81 323 LEU A C 1
ATOM 2581 O O . LEU A 1 323 ? -10.834 -8.767 16.119 1.00 89.81 323 LEU A O 1
ATOM 2585 N N . ILE A 1 324 ? -11.307 -8.818 13.927 1.00 92.31 324 ILE A N 1
ATOM 2586 C CA . ILE A 1 324 ? -12.057 -7.570 13.841 1.00 92.31 324 ILE A CA 1
ATOM 2587 C C . ILE A 1 324 ? -13.462 -7.801 14.399 1.00 92.31 324 ILE A C 1
ATOM 2589 O O . ILE A 1 324 ? -14.246 -8.566 13.839 1.00 92.31 324 ILE A O 1
ATOM 2593 N N . LEU A 1 325 ? -13.769 -7.136 15.511 1.00 92.69 325 LEU A N 1
ATOM 2594 C CA . LEU A 1 325 ? -15.029 -7.297 16.231 1.00 92.69 325 LEU A CA 1
ATOM 2595 C C . LEU A 1 325 ? -16.116 -6.381 15.676 1.00 92.69 325 LEU A C 1
ATOM 2597 O O . LEU A 1 325 ? -17.228 -6.825 15.406 1.00 92.69 325 LEU A O 1
ATOM 2601 N N . ASP A 1 326 ? -15.802 -5.092 15.548 1.00 93.88 326 ASP A N 1
ATOM 2602 C CA . ASP A 1 326 ? -16.778 -4.076 15.166 1.00 93.88 326 ASP A CA 1
ATOM 2603 C C . ASP A 1 326 ? -16.104 -2.759 14.751 1.00 93.88 326 ASP A C 1
ATOM 2605 O O . ASP A 1 326 ? -14.913 -2.546 15.008 1.00 93.88 326 ASP A O 1
ATOM 2609 N N . CYS A 1 327 ? -16.871 -1.848 14.158 1.00 94.06 327 CYS A N 1
ATOM 2610 C CA . CYS A 1 327 ? -16.499 -0.447 13.995 1.00 94.06 327 CYS A CA 1
ATOM 2611 C C . CYS A 1 327 ? -17.618 0.475 14.492 1.00 94.06 327 CYS A C 1
ATOM 2613 O O . CYS A 1 327 ? -18.790 0.201 14.267 1.00 94.06 327 CYS A O 1
ATOM 2615 N N . ALA A 1 328 ? -17.263 1.583 15.143 1.00 94.06 328 ALA A N 1
ATOM 2616 C CA . ALA A 1 328 ? -18.244 2.515 15.696 1.00 94.06 328 ALA A CA 1
ATOM 2617 C C . ALA A 1 328 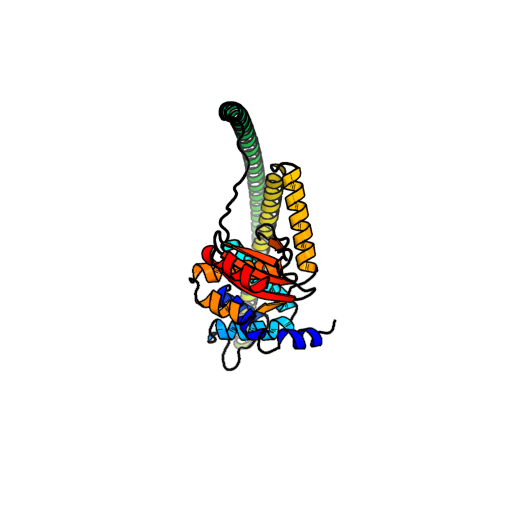? -17.848 3.977 15.469 1.00 94.06 328 ALA A C 1
ATOM 2619 O O . ALA A 1 328 ? -16.691 4.373 15.685 1.00 94.06 328 ALA A O 1
ATOM 2620 N N . GLN A 1 329 ? -18.840 4.780 15.084 1.00 93.50 329 GLN A N 1
ATOM 2621 C CA . GLN A 1 329 ? -18.753 6.240 15.083 1.00 93.50 329 GLN A CA 1
ATOM 2622 C C . GLN A 1 329 ? -18.725 6.779 16.517 1.00 93.50 329 GLN A C 1
ATOM 2624 O O . GLN A 1 329 ? -19.124 6.087 17.456 1.00 93.50 329 GLN A O 1
ATOM 2629 N N . ARG A 1 330 ? -18.221 8.003 16.699 1.00 92.06 330 ARG A N 1
ATOM 2630 C CA . ARG A 1 330 ? -17.873 8.614 17.992 1.00 92.06 330 ARG A CA 1
ATOM 2631 C C . ARG A 1 330 ? -19.011 8.537 19.001 1.00 92.06 330 ARG A C 1
ATOM 2633 O O . ARG A 1 330 ? -18.773 8.211 20.159 1.00 92.06 330 ARG A O 1
ATOM 2640 N N . GLU A 1 331 ? -20.227 8.765 18.537 1.00 91.88 331 GLU A N 1
ATOM 2641 C CA . GLU A 1 331 ? -21.467 8.790 19.307 1.00 91.88 331 GLU A CA 1
ATOM 2642 C C . GLU A 1 331 ? -21.83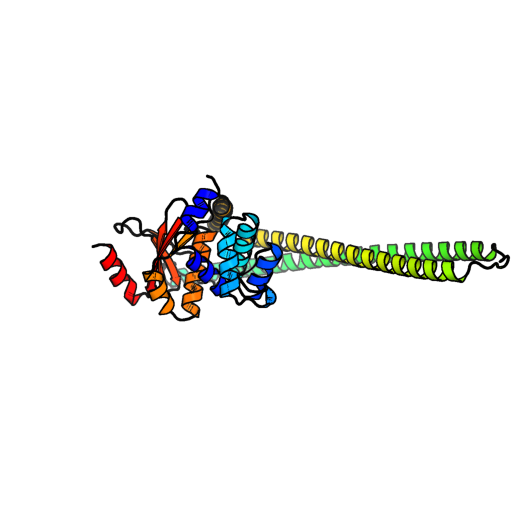2 7.399 19.851 1.00 91.88 331 GLU A C 1
ATOM 2644 O O . GLU A 1 331 ? -22.475 7.271 20.890 1.00 91.88 331 GLU A O 1
ATOM 2649 N N . GLN A 1 332 ? -21.393 6.337 19.172 1.00 92.00 332 GLN A N 1
ATOM 2650 C CA . GLN A 1 332 ? -21.717 4.944 19.485 1.00 92.00 332 GLN A CA 1
ATOM 2651 C C . GLN A 1 332 ? -20.622 4.235 20.302 1.00 92.00 332 GLN A C 1
ATOM 2653 O O . GLN A 1 332 ? -20.875 3.168 20.871 1.00 92.00 332 GLN A O 1
ATOM 2658 N N . GLN A 1 333 ? -19.415 4.810 20.391 1.00 91.94 333 GLN A N 1
ATOM 2659 C CA . GLN A 1 333 ? -18.240 4.174 21.009 1.00 91.94 333 GLN A CA 1
ATOM 2660 C C . GLN A 1 333 ? -18.462 3.834 22.488 1.00 91.94 333 GLN A C 1
ATOM 2662 O O . GLN A 1 333 ? -18.155 2.721 22.918 1.00 91.94 333 GLN A O 1
ATOM 2667 N N . ASP A 1 334 ? -19.035 4.751 23.266 1.00 89.38 334 ASP A N 1
ATOM 2668 C CA . ASP A 1 334 ? -19.264 4.529 24.699 1.00 89.38 334 ASP A CA 1
ATOM 2669 C C . ASP A 1 334 ? -20.305 3.436 24.950 1.00 89.38 334 ASP A C 1
ATOM 2671 O O . ASP A 1 334 ? -20.134 2.595 25.837 1.00 89.38 334 ASP A O 1
ATOM 2675 N N . GLY A 1 335 ? -21.368 3.412 24.141 1.00 89.88 335 GLY A N 1
ATOM 2676 C CA . GLY A 1 335 ? -22.386 2.365 24.194 1.00 89.88 335 GLY A CA 1
ATOM 2677 C C . GLY A 1 335 ? -21.804 0.993 23.862 1.00 89.88 335 GLY A C 1
ATOM 2678 O O . GLY A 1 335 ? -22.079 0.020 24.564 1.00 89.88 335 GLY A O 1
ATOM 2679 N N . TRP A 1 336 ? -20.948 0.923 22.840 1.00 90.12 336 TRP A N 1
ATOM 2680 C CA . TRP A 1 336 ? -20.256 -0.309 22.469 1.00 90.12 336 TRP A CA 1
ATOM 2681 C C . TRP A 1 336 ? -19.342 -0.819 23.589 1.00 90.12 336 TRP A C 1
ATOM 2683 O O . TRP A 1 336 ? -19.413 -1.988 23.967 1.00 90.12 336 TRP A O 1
ATOM 2693 N N . LEU A 1 337 ? -18.534 0.067 24.183 1.00 89.00 337 LEU A N 1
ATOM 2694 C CA . LEU A 1 337 ? -17.612 -0.291 25.263 1.00 89.00 337 LEU A CA 1
ATOM 2695 C C . LEU A 1 337 ? -18.335 -0.761 26.526 1.00 89.00 337 LEU A C 1
ATOM 2697 O O . LEU A 1 337 ? -17.864 -1.691 27.176 1.00 89.00 337 LEU A O 1
ATOM 2701 N N . LYS A 1 338 ? -19.478 -0.156 26.870 1.00 88.38 338 LYS A N 1
ATOM 2702 C CA . LYS A 1 338 ? -20.298 -0.596 28.010 1.00 88.38 338 LYS A CA 1
ATOM 2703 C C . LYS A 1 338 ? -20.799 -2.030 27.824 1.00 88.38 338 LYS A C 1
ATOM 2705 O O . LYS A 1 338 ? -20.676 -2.821 28.751 1.00 88.38 338 LYS A O 1
ATOM 2710 N N . ARG A 1 339 ? -21.270 -2.388 26.621 1.00 86.50 339 ARG A N 1
ATOM 2711 C CA . ARG A 1 339 ? -21.752 -3.750 26.305 1.00 86.50 339 ARG A CA 1
ATOM 2712 C C . ARG A 1 339 ? -20.673 -4.833 26.374 1.00 86.50 339 ARG A C 1
ATOM 2714 O O . ARG A 1 339 ? -21.017 -5.998 26.480 1.00 86.50 339 ARG A O 1
ATOM 2721 N N . ARG A 1 340 ? -19.394 -4.466 26.256 1.00 83.94 340 ARG A N 1
ATOM 2722 C CA . ARG A 1 340 ? -18.254 -5.404 26.249 1.00 83.94 340 ARG A CA 1
ATOM 2723 C C . ARG A 1 340 ? -17.518 -5.493 27.592 1.00 83.94 340 ARG A C 1
ATOM 2725 O O . ARG A 1 340 ? -16.575 -6.270 27.704 1.00 83.94 340 ARG A O 1
ATOM 2732 N N . ARG A 1 341 ? -17.879 -4.645 28.563 1.00 80.00 341 ARG A N 1
ATOM 2733 C CA . ARG A 1 341 ? -17.311 -4.634 29.924 1.00 80.00 341 ARG A CA 1
ATOM 2734 C C . ARG A 1 341 ? -18.171 -5.373 30.946 1.00 80.00 341 ARG A C 1
ATOM 2736 O O . ARG A 1 341 ? -17.624 -5.782 31.965 1.00 80.00 341 ARG A O 1
ATOM 2743 N N . GLY A 1 342 ? -19.480 -5.449 30.706 1.00 60.31 342 GLY A N 1
ATOM 2744 C CA . GLY A 1 342 ? -20.372 -6.380 31.401 1.00 60.31 342 GLY A CA 1
ATOM 2745 C C . GLY A 1 342 ? -20.258 -7.758 30.781 1.00 60.31 342 GLY A C 1
ATOM 2746 O O . GLY A 1 342 ? -20.459 -8.725 31.541 1.00 60.31 342 GLY A O 1
#

pLDDT: mean 76.65, std 16.22, range [28.41, 95.75]

Radius of gyration: 31.88 Å; Cα contacts (8 Å, |Δi|>4): 268; chains: 1; bounding box: 63×64×96 Å

Foldseek 3Di:
DDLVVLCVVCPPVQRLQVQLVLQLLQADLVLLLVLCVVVVFQFPPDGSVPDHSSSSSSSLSNCCSVDPVSVVSSLVRLVVSLVVPDDDDDDDDDDDDPVVCVVVVVVVVVVVVVVVVVVVVVVVVVVVVVVVVVVVVVVVVVVVVVVVVVVVVVVVVVVVVVVVVDDDDDDDDPPPVCVVVVVVVVVVVVVVVVVVVVVVVVVVVVVVVVVVVVVVVVVVVVVLVPDDPVVSVVVVVLVVLQVVQQVQAQAREGEDPQAVVQLVPDDSVLNNLVSSLVSCCRRRNCSNPQWPKDFDPQQPQKIWTDSDPFKIWIWHDDRRYIYTYHMDGNVCVVVVSVVRND